Protein AF-A0A7C5JUE9-F1 (afdb_monomer_lite)

Foldseek 3Di:
DLPPQLVLLVVQLVLLVVLCVLFPCNVLSVVSNVLSVVSNVLSVCCVVVHPCVVVSLVVLVVVCVVLVADSVLVSLLSSLVSLQSSLCRQQDADLEGSHPCNVVSNVSSVVSNCVSNPHPPPDPPPDDQDPVNVVVLVVQLVVLLCVQLPCQQPPVPDQDDPLVQLLVQLVCCVVVVGDRQQHATPPRHRNVLSVQLVVLCVVPNSGSCSSRSVVSNVRSVVSVVVVVVVD

pLDDT: mean 92.28, std 9.29, range [47.09, 98.56]

Secondary structure (DSSP, 8-state):
--HHHHHHHHHHHHHHHHHHHH-S-HHHHHHHHHHHHHHHHHHHHHHTT-HHHHHHHHHHHHHHHHTTS-TTHHHHHHHHHHHHHHHHHHH-SSSS-S-TTHHHHHHHHHHHHHHHH-----S---PPPPHHHHHHHHHHHHHHHHHHHTTTTTSSS---HHHHHHHHHHHHTTTTS---SSSB-GGG-BTHHHHHHHHHHHHH-SSHHHHHHHHHHHHHHHHHHHHHHH-

Radius of gyration: 22.83 Å; chains: 1; bounding box: 51×24×66 Å

Structure (mmCIF, N/CA/C/O backbone):
data_AF-A0A7C5JUE9-F1
#
_entry.id   AF-A0A7C5JUE9-F1
#
loop_
_atom_site.group_PDB
_atom_site.id
_atom_site.type_symbol
_atom_site.label_atom_id
_atom_site.label_alt_id
_atom_site.label_comp_id
_atom_site.label_asym_id
_atom_site.label_entity_id
_atom_site.label_seq_id
_atom_site.pdbx_PDB_ins_code
_atom_site.Cartn_x
_atom_site.Cartn_y
_atom_site.Cartn_z
_atom_site.occupancy
_atom_site.B_iso_or_equiv
_atom_site.auth_seq_id
_atom_site.auth_comp_id
_atom_site.auth_asym_id
_atom_site.auth_atom_id
_atom_site.pdbx_PDB_model_num
ATOM 1 N N . MET A 1 1 ? -20.306 -10.786 22.565 1.00 47.09 1 MET A N 1
ATOM 2 C CA . MET A 1 1 ? -19.372 -10.650 21.420 1.00 47.09 1 MET A CA 1
ATOM 3 C C . MET A 1 1 ? -18.333 -9.528 21.637 1.00 47.09 1 MET A C 1
ATOM 5 O O . MET A 1 1 ? -18.103 -8.734 20.739 1.00 47.09 1 MET A O 1
ATOM 9 N N . ALA A 1 2 ? -17.680 -9.440 22.807 1.00 51.41 2 ALA A N 1
ATOM 10 C CA . ALA A 1 2 ? -16.725 -8.358 23.138 1.00 51.41 2 ALA A CA 1
ATOM 11 C C . ALA A 1 2 ? -15.237 -8.780 23.066 1.00 51.41 2 ALA A C 1
ATOM 13 O O . ALA A 1 2 ? -14.358 -8.020 23.454 1.00 51.41 2 ALA A O 1
ATOM 14 N N . THR A 1 3 ? -14.950 -9.988 22.579 1.00 60.31 3 THR A N 1
ATOM 15 C CA . THR A 1 3 ? -13.610 -10.594 22.557 1.00 60.31 3 THR A CA 1
ATOM 16 C C . THR A 1 3 ? -12.641 -10.072 21.479 1.00 60.31 3 THR A C 1
ATOM 18 O O . THR A 1 3 ? -11.462 -9.934 21.808 1.00 60.31 3 THR A O 1
ATOM 21 N N . PRO A 1 4 ? -13.049 -9.726 20.234 1.00 65.88 4 PRO A N 1
ATOM 22 C CA . PRO A 1 4 ? -12.085 -9.320 19.207 1.00 65.88 4 PRO A CA 1
ATOM 23 C C . PRO A 1 4 ? -11.298 -8.022 19.494 1.00 65.88 4 PRO A C 1
ATOM 25 O O . PRO A 1 4 ? -10.098 -8.012 19.219 1.00 65.88 4 PRO A O 1
ATOM 28 N N . PRO A 1 5 ? -11.875 -6.943 20.073 1.00 75.44 5 PRO A N 1
ATOM 29 C CA . PRO A 1 5 ? -11.110 -5.718 20.316 1.00 75.44 5 PRO A CA 1
ATOM 30 C C . PRO A 1 5 ? -10.050 -5.877 21.414 1.00 75.44 5 PRO A C 1
ATOM 32 O O . PRO A 1 5 ? -9.003 -5.242 21.329 1.00 75.44 5 PRO A O 1
ATOM 35 N N . LEU A 1 6 ? -10.272 -6.749 22.406 1.00 86.19 6 LEU A N 1
ATOM 36 C CA . LEU A 1 6 ? -9.288 -7.013 23.460 1.00 86.19 6 LEU A CA 1
ATOM 37 C C . LEU A 1 6 ? -8.054 -7.736 22.904 1.00 86.19 6 LEU A C 1
ATOM 39 O O . LEU A 1 6 ? -6.928 -7.328 23.178 1.00 86.19 6 LEU A O 1
ATOM 43 N N . ALA A 1 7 ? -8.260 -8.770 22.084 1.00 86.31 7 ALA A N 1
ATOM 44 C CA . ALA A 1 7 ? -7.164 -9.494 21.442 1.00 86.31 7 ALA A CA 1
ATOM 45 C C . ALA A 1 7 ? -6.343 -8.577 20.518 1.00 86.31 7 ALA A C 1
ATOM 47 O O . ALA A 1 7 ? -5.114 -8.586 20.574 1.00 86.31 7 ALA A O 1
ATOM 48 N N . GLY A 1 8 ? -7.015 -7.735 19.724 1.00 87.31 8 GLY A N 1
ATOM 49 C CA . GLY A 1 8 ? -6.345 -6.749 18.874 1.00 87.31 8 GLY A CA 1
ATOM 50 C C . GLY A 1 8 ? -5.544 -5.713 19.671 1.00 87.31 8 GLY A C 1
ATOM 51 O O . GLY A 1 8 ? -4.421 -5.385 19.297 1.00 87.31 8 GLY A O 1
ATOM 52 N N . ALA A 1 9 ? -6.074 -5.245 20.803 1.00 90.81 9 ALA A N 1
ATOM 53 C CA . ALA A 1 9 ? -5.371 -4.307 21.675 1.00 90.81 9 ALA A CA 1
ATOM 54 C C . ALA A 1 9 ? -4.110 -4.917 22.302 1.00 90.81 9 ALA A C 1
ATOM 56 O O . ALA A 1 9 ? -3.055 -4.285 22.302 1.00 90.81 9 ALA A O 1
ATOM 57 N N . LEU A 1 10 ? -4.188 -6.166 22.769 1.00 93.19 10 LEU A N 1
ATOM 58 C CA . LEU A 1 10 ? -3.024 -6.894 23.278 1.00 93.19 10 LEU A CA 1
ATOM 59 C C . LEU A 1 10 ? -1.974 -7.119 22.182 1.00 93.19 10 LEU A C 1
ATOM 61 O O . LEU A 1 10 ? -0.785 -6.935 22.428 1.00 93.19 10 LEU A O 1
ATOM 65 N N . ALA A 1 11 ? -2.397 -7.441 20.956 1.00 92.62 11 ALA A N 1
ATOM 66 C CA . ALA A 1 11 ? -1.486 -7.549 19.819 1.00 92.62 11 ALA A CA 1
ATOM 67 C C . ALA A 1 11 ? -0.770 -6.218 19.524 1.00 92.62 11 ALA A C 1
ATOM 69 O O . ALA A 1 11 ? 0.427 -6.217 19.230 1.00 92.62 11 ALA A O 1
ATOM 70 N N . LEU A 1 12 ? -1.465 -5.081 19.657 1.00 93.81 12 LEU A N 1
ATOM 71 C CA . LEU A 1 12 ? -0.862 -3.756 19.499 1.00 93.81 12 LEU A CA 1
ATOM 72 C C . LEU A 1 12 ? 0.154 -3.444 20.613 1.00 93.81 12 LEU A C 1
ATOM 74 O O . LEU A 1 12 ? 1.214 -2.897 20.321 1.00 93.81 12 LEU A O 1
ATOM 78 N N . VAL A 1 13 ? -0.115 -3.850 21.860 1.00 96.25 13 VAL A N 1
ATOM 79 C CA . VAL A 1 13 ? 0.850 -3.746 22.975 1.00 96.25 13 VAL A CA 1
ATOM 80 C C . VAL A 1 13 ? 2.119 -4.542 22.674 1.00 96.25 13 VAL A C 1
ATOM 82 O O . VAL A 1 13 ? 3.217 -3.994 22.744 1.00 96.25 13 VAL A O 1
ATOM 85 N N . LEU A 1 14 ? 1.980 -5.813 22.283 1.00 95.81 14 LEU A N 1
ATOM 86 C CA . LEU A 1 14 ? 3.121 -6.668 21.933 1.00 95.81 14 LEU A CA 1
ATOM 87 C C . LEU A 1 14 ? 3.913 -6.094 20.751 1.00 95.81 14 LEU A C 1
ATOM 89 O O . LEU A 1 14 ? 5.144 -6.084 20.767 1.00 95.81 14 LEU A O 1
ATOM 93 N N . THR A 1 15 ? 3.206 -5.551 19.760 1.00 94.75 15 THR A N 1
ATOM 94 C CA . THR A 1 15 ? 3.804 -4.859 18.615 1.00 94.75 15 THR A CA 1
ATOM 95 C C . THR A 1 15 ? 4.615 -3.643 19.058 1.00 94.75 15 THR A C 1
ATOM 97 O O . THR A 1 15 ? 5.765 -3.492 18.654 1.00 94.75 15 THR A O 1
ATOM 100 N N . ALA A 1 16 ? 4.061 -2.795 19.926 1.00 95.94 16 ALA A N 1
ATOM 101 C CA . ALA A 1 16 ? 4.761 -1.624 20.439 1.00 95.94 16 ALA A CA 1
ATOM 102 C C . ALA A 1 16 ? 6.003 -2.011 21.260 1.00 95.94 16 ALA A C 1
ATOM 104 O O . ALA A 1 16 ? 7.058 -1.399 21.104 1.00 95.94 16 ALA A O 1
ATOM 105 N N . MET A 1 17 ? 5.916 -3.068 22.076 1.00 96.50 17 MET A N 1
ATOM 106 C CA . MET A 1 17 ? 7.059 -3.597 22.831 1.00 96.50 17 MET A CA 1
ATOM 107 C C . MET A 1 17 ? 8.182 -4.113 21.924 1.00 96.50 17 MET A C 1
ATOM 109 O O . MET A 1 17 ? 9.354 -3.872 22.214 1.00 96.50 17 MET A O 1
ATOM 113 N N . HIS A 1 18 ? 7.842 -4.795 20.825 1.00 96.50 18 HIS A N 1
ATOM 114 C CA . HIS A 1 18 ? 8.813 -5.196 19.801 1.00 96.50 18 HIS A CA 1
ATOM 115 C C . HIS A 1 18 ? 9.480 -3.973 19.162 1.00 96.50 18 HIS A C 1
ATOM 117 O O . HIS A 1 18 ? 10.706 -3.895 19.075 1.00 96.50 18 HIS A O 1
ATOM 123 N N . LEU A 1 19 ? 8.684 -2.974 18.776 1.00 96.56 19 LEU A N 1
ATOM 124 C CA . LEU A 1 19 ? 9.182 -1.776 18.100 1.00 96.56 19 LEU A CA 1
ATOM 125 C C . LEU A 1 19 ? 10.048 -0.885 18.990 1.00 96.56 19 LEU A C 1
ATOM 127 O O . LEU A 1 19 ? 10.995 -0.299 18.478 1.00 96.56 19 LEU A O 1
ATOM 131 N N . LEU A 1 20 ? 9.815 -0.842 20.306 1.00 96.94 20 LEU A N 1
ATOM 132 C CA . LEU A 1 20 ? 10.712 -0.161 21.252 1.00 96.94 20 LEU A CA 1
ATOM 133 C C . LEU A 1 20 ? 12.153 -0.693 21.207 1.00 96.94 20 LEU A C 1
ATOM 135 O O . LEU A 1 20 ? 13.071 0.029 21.583 1.00 96.94 20 LEU A O 1
ATOM 139 N N . ARG A 1 21 ? 12.353 -1.940 20.762 1.00 95.94 21 ARG A N 1
ATOM 140 C CA . ARG A 1 21 ? 13.681 -2.553 20.602 1.00 95.94 21 ARG A CA 1
ATOM 141 C C . ARG A 1 21 ? 14.201 -2.459 19.172 1.00 95.94 21 ARG A C 1
ATOM 143 O O . ARG A 1 21 ? 15.403 -2.344 18.975 1.00 95.94 21 ARG A O 1
ATOM 150 N N . ALA A 1 22 ? 13.306 -2.555 18.192 1.00 94.31 22 ALA A N 1
ATOM 151 C CA . ALA A 1 22 ? 13.671 -2.650 16.781 1.00 94.31 22 ALA A CA 1
ATOM 152 C C . ALA A 1 22 ? 13.804 -1.288 16.081 1.00 94.31 22 ALA A C 1
ATOM 154 O O . ALA A 1 22 ? 14.502 -1.191 15.080 1.00 94.31 22 ALA A O 1
ATOM 155 N N . SER A 1 23 ? 13.124 -0.246 16.566 1.00 95.81 23 SER A N 1
ATOM 156 C CA . SER A 1 23 ? 12.937 1.018 15.849 1.00 95.81 23 SER A CA 1
ATOM 157 C C . SER A 1 23 ? 13.376 2.234 16.678 1.00 95.81 23 SER A C 1
ATOM 159 O O . SER A 1 23 ? 13.080 2.290 17.874 1.00 95.81 23 SER A O 1
ATOM 161 N N . PRO A 1 24 ? 14.010 3.255 16.063 1.00 95.50 24 PRO A N 1
ATOM 162 C CA . PRO A 1 24 ? 14.501 4.436 16.775 1.00 95.50 24 PRO A CA 1
ATOM 163 C C . PRO A 1 24 ? 13.397 5.432 17.184 1.00 95.50 24 PRO A C 1
ATOM 165 O O . PRO A 1 24 ? 13.662 6.372 17.933 1.00 95.50 24 PRO A O 1
ATOM 168 N N . PHE A 1 25 ? 12.153 5.267 16.718 1.00 95.69 25 PHE A N 1
ATOM 169 C CA . PHE A 1 25 ? 11.063 6.226 16.952 1.00 95.69 25 PHE A CA 1
ATOM 170 C C . PHE A 1 25 ? 10.417 6.075 18.341 1.00 95.69 25 PHE A C 1
ATOM 172 O O . PHE A 1 25 ? 9.248 5.706 18.463 1.00 95.69 25 PHE A O 1
ATOM 179 N N . LEU A 1 26 ? 11.163 6.392 19.404 1.00 96.00 26 LEU A N 1
ATOM 180 C CA . LEU A 1 26 ? 10.740 6.193 20.798 1.00 96.00 26 LEU A CA 1
ATOM 181 C C . LEU A 1 26 ? 9.360 6.794 21.110 1.00 96.00 26 LEU A C 1
ATOM 183 O O . LEU A 1 26 ? 8.495 6.100 21.638 1.00 96.00 26 LEU A O 1
ATOM 187 N N . ALA A 1 27 ? 9.129 8.061 20.756 1.00 97.00 27 ALA A N 1
ATOM 188 C CA . ALA A 1 27 ? 7.865 8.742 21.047 1.00 97.00 27 ALA A CA 1
ATOM 189 C C . ALA A 1 27 ? 6.662 8.070 20.359 1.00 97.00 27 ALA A C 1
ATOM 191 O O . ALA A 1 27 ? 5.605 7.899 20.972 1.00 97.00 27 ALA A O 1
ATOM 192 N N . LEU A 1 28 ? 6.832 7.636 19.105 1.00 96.12 28 LEU A N 1
ATOM 193 C CA . LEU A 1 28 ? 5.803 6.915 18.357 1.00 96.12 28 LEU A CA 1
ATOM 194 C C . LEU A 1 28 ? 5.526 5.549 18.993 1.00 96.12 28 LEU A C 1
ATOM 196 O O . LEU A 1 28 ? 4.372 5.203 19.233 1.00 96.12 28 LEU A O 1
ATOM 200 N N . ASN A 1 29 ? 6.577 4.808 19.341 1.00 97.06 29 ASN A N 1
ATOM 201 C CA . ASN A 1 29 ? 6.466 3.486 19.954 1.00 97.06 29 ASN A CA 1
ATOM 202 C C . ASN A 1 29 ? 5.808 3.543 21.344 1.00 97.06 29 ASN A C 1
ATOM 204 O O . ASN A 1 29 ? 4.956 2.711 21.655 1.00 97.06 29 ASN A O 1
ATOM 208 N N . LEU A 1 30 ? 6.126 4.556 22.160 1.00 97.19 30 LEU A N 1
ATOM 209 C CA . LEU A 1 30 ? 5.456 4.799 23.443 1.00 97.19 30 LEU A CA 1
ATOM 210 C C . LEU A 1 30 ? 3.986 5.194 23.259 1.00 97.19 30 LEU A C 1
ATOM 212 O O . LEU A 1 30 ? 3.132 4.728 24.010 1.00 97.19 30 LEU A O 1
ATOM 216 N N . SER A 1 31 ? 3.673 5.995 22.239 1.00 96.56 31 SER A N 1
ATOM 217 C CA . SER A 1 31 ? 2.288 6.361 21.911 1.00 96.56 31 SER A CA 1
ATOM 218 C C . SER A 1 31 ? 1.468 5.139 21.483 1.00 96.56 31 SER A C 1
ATOM 220 O O . SER A 1 31 ? 0.325 4.983 21.910 1.00 96.56 31 SER A O 1
ATOM 222 N N . LEU A 1 32 ? 2.060 4.235 20.694 1.00 96.38 32 LEU A N 1
ATOM 223 C CA . LEU A 1 32 ? 1.449 2.959 20.310 1.00 96.38 32 LEU A CA 1
ATOM 224 C C . LEU A 1 32 ? 1.227 2.045 21.516 1.00 96.38 32 LEU A C 1
ATOM 226 O O . LEU A 1 32 ? 0.158 1.447 21.640 1.00 96.38 32 LEU A O 1
ATOM 230 N N . LEU A 1 33 ? 2.208 1.964 22.420 1.00 96.88 33 LEU A N 1
ATOM 231 C CA . LEU A 1 33 ? 2.091 1.192 23.654 1.00 96.88 33 LEU A CA 1
ATOM 232 C C . LEU A 1 33 ? 0.952 1.731 24.522 1.00 96.88 33 LEU A C 1
ATOM 234 O O . LEU A 1 33 ? 0.100 0.966 24.969 1.00 96.88 33 LEU A O 1
ATOM 238 N N . PHE A 1 34 ? 0.907 3.048 24.715 1.00 96.56 34 PHE A N 1
ATOM 239 C CA . PHE A 1 34 ? -0.145 3.712 25.475 1.00 96.56 34 PHE A CA 1
ATOM 240 C C . PHE A 1 34 ? -1.528 3.485 24.853 1.00 96.56 34 PHE A C 1
ATOM 242 O O . PHE A 1 34 ? -2.453 3.085 25.558 1.00 96.56 34 PHE A O 1
ATOM 249 N N . LEU A 1 35 ? -1.666 3.646 23.532 1.00 93.94 35 LEU A N 1
ATOM 250 C CA . LEU A 1 35 ? -2.909 3.356 22.814 1.00 93.94 35 LEU A CA 1
ATOM 251 C C . LEU A 1 35 ? -3.336 1.891 22.986 1.00 93.94 35 LEU A C 1
ATOM 253 O O . LEU A 1 35 ? -4.500 1.623 23.281 1.00 93.94 35 LEU A O 1
ATOM 257 N N . GLY A 1 36 ? -2.404 0.945 22.844 1.00 94.44 36 GLY A N 1
ATOM 258 C CA . GLY A 1 36 ? -2.662 -0.479 23.051 1.00 94.44 36 GLY A CA 1
ATOM 259 C C . GLY A 1 36 ? -3.147 -0.784 24.471 1.00 94.44 36 GLY A C 1
ATOM 260 O O . GLY A 1 36 ? -4.149 -1.479 24.639 1.00 94.44 36 GLY A O 1
ATOM 261 N N . LEU A 1 37 ? -2.496 -0.215 25.491 1.00 95.38 37 LEU A N 1
ATOM 262 C CA . LEU A 1 37 ? -2.889 -0.371 26.895 1.00 95.38 37 LEU A CA 1
ATOM 263 C C . LEU A 1 37 ? -4.266 0.238 27.176 1.00 95.38 37 LEU A C 1
ATOM 265 O O . LEU A 1 37 ? -5.084 -0.397 27.840 1.00 95.38 37 LEU A O 1
ATOM 269 N N . LEU A 1 38 ? -4.555 1.426 26.636 1.00 92.31 38 LEU A N 1
ATOM 270 C CA . LEU A 1 38 ? -5.869 2.057 26.756 1.00 92.31 38 LEU A CA 1
ATOM 271 C C . LEU A 1 38 ? -6.968 1.197 26.124 1.00 92.31 38 LEU A C 1
ATOM 273 O O . LEU A 1 38 ? -7.994 0.955 26.758 1.00 92.31 38 LEU A O 1
ATOM 277 N N . LEU A 1 39 ? -6.756 0.698 24.903 1.00 91.12 39 LEU A N 1
ATOM 278 C CA . LEU A 1 39 ? -7.716 -0.172 24.220 1.00 91.12 39 LEU A CA 1
ATOM 279 C C . LEU A 1 39 ? -7.896 -1.511 24.953 1.00 91.12 39 LEU A C 1
ATOM 281 O O . LEU A 1 39 ? -9.016 -2.019 25.027 1.00 91.12 39 LEU A O 1
ATOM 285 N N . ALA A 1 40 ? -6.829 -2.066 25.535 1.00 92.12 40 ALA A N 1
ATOM 286 C CA . ALA A 1 40 ? -6.886 -3.316 26.287 1.00 92.12 40 ALA A CA 1
ATOM 287 C C . ALA A 1 40 ? -7.644 -3.138 27.608 1.00 92.12 40 ALA A C 1
ATOM 289 O O . ALA A 1 40 ? -8.547 -3.920 27.908 1.00 92.12 40 ALA A O 1
ATOM 290 N N . ALA A 1 41 ? -7.351 -2.072 28.358 1.00 90.56 41 ALA A N 1
ATOM 291 C CA . ALA A 1 41 ? -8.086 -1.711 29.568 1.00 90.56 41 ALA A CA 1
ATOM 292 C C . ALA A 1 41 ? -9.568 -1.461 29.256 1.00 90.56 41 ALA A C 1
ATOM 294 O O . ALA A 1 41 ? -10.451 -1.952 29.960 1.00 90.56 41 ALA A O 1
ATOM 295 N N . TRP A 1 42 ? -9.854 -0.765 28.153 1.00 87.31 42 TRP A N 1
ATOM 296 C CA . TRP A 1 42 ? -11.218 -0.530 27.696 1.00 87.31 42 TRP A CA 1
ATOM 297 C C . TRP A 1 42 ? -11.947 -1.842 27.372 1.00 87.31 42 TRP A C 1
ATOM 299 O O . TRP A 1 42 ? -13.055 -2.074 27.864 1.00 87.31 42 TRP A O 1
ATOM 309 N N . GLY A 1 43 ? -11.315 -2.733 26.604 1.00 87.69 43 GLY A N 1
ATOM 310 C CA . GLY A 1 43 ? -11.850 -4.059 26.297 1.00 87.69 43 GLY A CA 1
ATOM 311 C C . GLY A 1 43 ? -12.115 -4.889 27.556 1.00 87.69 43 GLY A C 1
ATOM 312 O O . GLY A 1 43 ? -13.196 -5.464 27.693 1.00 87.69 43 GLY A O 1
ATOM 313 N N . ALA A 1 44 ? -11.182 -4.889 28.510 1.00 88.50 44 ALA A N 1
ATOM 314 C CA . ALA A 1 44 ? -11.315 -5.599 29.779 1.00 88.50 44 ALA A CA 1
ATOM 315 C C . ALA A 1 44 ? -12.495 -5.073 30.611 1.00 88.50 44 ALA A C 1
ATOM 317 O O . ALA A 1 44 ? -13.333 -5.859 31.049 1.00 88.50 44 ALA A O 1
ATOM 318 N N . LEU A 1 45 ? -12.639 -3.750 30.751 1.00 87.50 45 LEU A N 1
ATOM 319 C CA . LEU A 1 45 ? -13.755 -3.134 31.481 1.00 87.50 45 LEU A CA 1
ATOM 320 C C . LEU A 1 45 ? -15.124 -3.484 30.877 1.00 87.50 45 LEU A C 1
ATOM 322 O O . LEU A 1 45 ? -16.097 -3.660 31.613 1.00 87.50 45 LEU A O 1
ATOM 326 N N . ILE A 1 46 ? -15.208 -3.600 29.546 1.00 84.88 46 ILE A N 1
ATOM 327 C CA . ILE A 1 46 ? -16.428 -4.019 28.842 1.00 84.88 46 ILE A CA 1
ATOM 328 C C . ILE A 1 46 ? -16.748 -5.494 29.114 1.00 84.88 46 ILE A C 1
ATOM 330 O O . ILE A 1 46 ? -17.922 -5.824 29.306 1.00 84.88 46 ILE A O 1
ATOM 334 N N . VAL A 1 47 ? -15.734 -6.367 29.116 1.00 86.81 47 VAL A N 1
ATOM 335 C CA . VAL A 1 47 ? -15.878 -7.809 29.382 1.00 86.81 47 VAL A CA 1
ATOM 336 C C . VAL A 1 47 ? -16.260 -8.070 30.839 1.00 86.81 47 VAL A C 1
ATOM 338 O O . VAL A 1 47 ? -17.152 -8.872 31.094 1.00 86.81 47 VAL A O 1
ATOM 341 N N . MET A 1 48 ? -15.653 -7.344 31.780 1.00 87.31 48 MET A N 1
ATOM 342 C CA . MET A 1 48 ? -15.899 -7.470 33.222 1.00 87.31 48 MET A CA 1
ATOM 343 C C . MET A 1 48 ? -17.236 -6.866 33.684 1.00 87.31 48 MET A C 1
ATOM 345 O O . MET A 1 48 ? -17.535 -6.914 34.871 1.00 87.31 48 MET A O 1
ATOM 349 N N . GLN A 1 49 ? -18.028 -6.269 32.781 1.00 85.50 49 GLN A N 1
ATOM 350 C CA . GLN A 1 49 ? -19.312 -5.618 33.095 1.00 85.50 49 GLN A CA 1
ATOM 351 C C . GLN A 1 49 ? -19.226 -4.586 34.238 1.00 85.50 49 GLN A C 1
ATOM 353 O O . GLN A 1 49 ? -20.166 -4.395 35.004 1.00 85.50 49 GLN A O 1
ATOM 358 N N . SER A 1 50 ? -18.095 -3.882 34.337 1.00 84.31 50 SER A N 1
ATOM 359 C CA . SER A 1 50 ? -17.863 -2.846 35.352 1.00 84.31 50 SER A CA 1
ATOM 360 C C . SER A 1 50 ? -18.918 -1.723 35.278 1.00 84.31 50 SER A C 1
ATOM 362 O O . SER A 1 50 ? -19.401 -1.427 34.181 1.00 84.31 50 SER A O 1
ATOM 364 N N . PRO A 1 51 ? -19.222 -1.002 36.377 1.00 84.44 51 PRO A N 1
ATOM 365 C CA . PRO A 1 51 ? -20.066 0.201 36.343 1.00 84.44 51 PRO A CA 1
ATOM 366 C C . PRO A 1 51 ? -19.593 1.253 35.323 1.00 84.44 51 PRO A C 1
ATOM 368 O O . PRO A 1 51 ? -20.392 1.970 34.720 1.00 84.44 51 PRO A O 1
ATOM 371 N N . LEU A 1 52 ? -18.280 1.313 35.068 1.00 85.06 52 LEU A N 1
ATOM 372 C CA . LEU A 1 52 ? -17.680 2.203 34.070 1.00 85.06 52 LEU A CA 1
ATOM 373 C C . LEU A 1 52 ? -17.999 1.779 32.629 1.00 85.06 52 LEU A C 1
ATOM 375 O O . LEU A 1 52 ? -17.983 2.615 31.724 1.00 85.06 52 LEU A O 1
ATOM 379 N N . SER A 1 53 ? -18.335 0.504 32.407 1.00 86.62 53 SER A N 1
ATOM 380 C CA . SER A 1 53 ? -18.645 -0.033 31.080 1.00 86.62 53 SER A CA 1
ATOM 381 C C . SER A 1 53 ? -19.853 0.656 30.440 1.00 86.62 53 SER A C 1
ATOM 383 O O . SER A 1 53 ? -19.865 0.831 29.224 1.00 86.62 53 SER A O 1
ATOM 385 N N . ALA A 1 54 ? -20.827 1.122 31.231 1.00 86.50 54 ALA A N 1
ATOM 386 C CA . ALA A 1 54 ? -21.986 1.859 30.728 1.00 86.50 54 ALA A CA 1
ATOM 387 C C . ALA A 1 54 ? -21.583 3.216 30.126 1.00 86.50 54 ALA A C 1
ATOM 389 O O . ALA A 1 54 ? -21.958 3.531 28.996 1.00 86.50 54 ALA A O 1
ATOM 390 N N . ARG A 1 55 ? -20.750 3.988 30.840 1.00 89.00 55 ARG A N 1
ATOM 391 C CA . ARG A 1 55 ? -20.229 5.282 30.358 1.00 89.00 55 ARG A CA 1
ATOM 392 C C . ARG A 1 55 ? -19.379 5.106 29.104 1.00 89.00 55 ARG A C 1
ATOM 394 O O . ARG A 1 55 ? -19.523 5.846 28.137 1.00 89.00 55 ARG A O 1
ATOM 401 N N . LEU A 1 56 ? -18.528 4.087 29.111 1.00 86.19 56 LEU A N 1
ATOM 402 C CA . LEU A 1 56 ? -17.661 3.731 27.996 1.00 86.19 56 LEU A CA 1
ATOM 403 C C . LEU A 1 56 ? -18.447 3.305 26.746 1.00 86.19 56 LEU A C 1
ATOM 405 O O . LEU A 1 56 ? -18.136 3.744 25.641 1.00 86.19 56 LEU A O 1
ATOM 409 N N . ARG A 1 57 ? -19.501 2.498 26.909 1.00 88.19 57 ARG A N 1
ATOM 410 C CA . ARG A 1 57 ? -20.415 2.135 25.814 1.00 88.19 57 ARG A CA 1
ATOM 411 C C . ARG A 1 57 ? -21.170 3.352 25.279 1.00 88.19 57 ARG A C 1
ATOM 413 O O . ARG A 1 57 ? -21.340 3.445 24.069 1.00 88.19 57 ARG A O 1
ATOM 420 N N . ALA A 1 58 ? -21.568 4.285 26.147 1.00 90.31 58 ALA A N 1
ATOM 421 C CA . ALA A 1 58 ? -22.209 5.536 25.739 1.00 90.31 58 ALA A CA 1
ATOM 422 C C . ALA A 1 58 ? -21.257 6.460 24.956 1.00 90.31 58 ALA A C 1
ATOM 424 O O . ALA A 1 58 ? -21.674 7.118 24.007 1.00 90.31 58 ALA A O 1
ATOM 425 N N . LEU A 1 59 ? -19.970 6.501 25.313 1.00 89.88 59 LEU A N 1
ATOM 426 C CA . 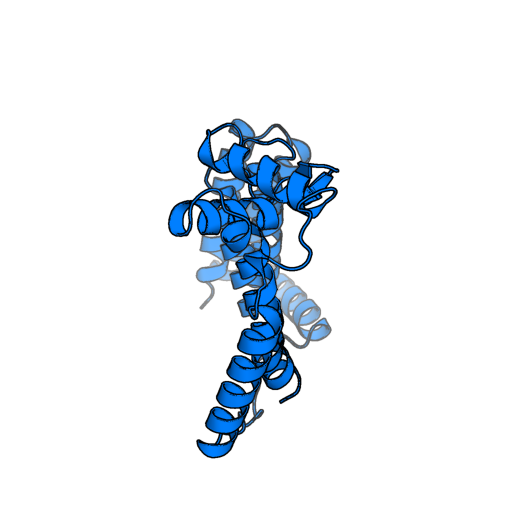LEU A 1 59 ? -18.963 7.212 24.524 1.00 89.88 59 LEU A CA 1
ATOM 427 C C . LEU A 1 59 ? -18.777 6.563 23.144 1.00 89.88 59 LEU A C 1
ATOM 429 O O . LEU A 1 59 ? -18.805 7.269 22.139 1.00 89.88 59 LEU A O 1
ATOM 433 N N . LEU A 1 60 ? -18.649 5.229 23.084 1.00 88.38 60 LEU A N 1
ATOM 434 C CA . LEU A 1 60 ? -18.559 4.503 21.810 1.00 88.38 60 LEU A CA 1
ATOM 435 C C . LEU A 1 60 ? -19.780 4.747 20.933 1.00 88.38 60 LEU A C 1
ATOM 437 O O . LEU A 1 60 ? -19.616 4.960 19.740 1.00 88.38 60 LEU A O 1
ATOM 441 N N . SER A 1 61 ? -20.989 4.724 21.496 1.00 90.44 61 SER A N 1
ATOM 442 C CA . SER A 1 61 ? -22.202 4.964 20.715 1.00 90.44 61 SER A CA 1
ATOM 443 C C . SER A 1 61 ? -22.296 6.399 20.208 1.00 90.44 61 SER A C 1
ATOM 445 O O . SER A 1 61 ? -22.746 6.595 19.085 1.00 90.44 61 SER A O 1
ATOM 447 N N . ARG A 1 62 ? -21.825 7.392 20.974 1.00 93.25 62 ARG A N 1
ATOM 448 C CA . ARG A 1 62 ? -21.724 8.784 20.507 1.00 93.25 62 ARG A CA 1
ATOM 449 C C . ARG A 1 62 ? -20.754 8.921 19.336 1.00 93.25 62 ARG A C 1
ATOM 451 O O . ARG A 1 62 ? -21.139 9.463 18.307 1.00 93.25 62 ARG A O 1
ATOM 458 N N . LEU A 1 63 ? -19.535 8.393 19.474 1.00 89.69 63 LEU A N 1
ATOM 459 C CA . LEU A 1 63 ? -18.523 8.420 18.409 1.00 89.69 63 LEU A CA 1
ATOM 460 C C . LEU A 1 63 ? -18.990 7.658 17.166 1.00 89.69 63 LEU A C 1
ATOM 462 O O . LEU A 1 63 ? -18.856 8.140 16.049 1.00 89.69 63 LEU A O 1
ATOM 466 N N . ALA A 1 64 ? -19.578 6.482 17.365 1.00 89.50 64 ALA A N 1
ATOM 467 C CA . ALA A 1 64 ? -20.108 5.676 16.278 1.00 89.50 64 ALA A CA 1
ATOM 468 C C . ALA A 1 64 ? -21.292 6.366 15.585 1.00 89.50 64 ALA A C 1
ATOM 470 O O . ALA A 1 64 ? -21.387 6.310 14.366 1.00 89.50 64 ALA A O 1
ATOM 471 N N . GLY A 1 65 ? -22.139 7.074 16.340 1.00 88.31 65 GLY A N 1
ATOM 472 C CA . GLY A 1 65 ? -23.231 7.885 15.802 1.00 88.31 65 GLY A CA 1
ATOM 473 C C . GLY A 1 65 ? -22.747 9.063 14.956 1.00 88.31 65 GLY A C 1
ATOM 474 O O . GLY A 1 65 ? -23.355 9.344 13.932 1.00 88.31 65 GLY A O 1
ATOM 475 N N . TRP A 1 66 ? -21.630 9.703 15.321 1.00 90.00 66 TRP A N 1
ATOM 476 C CA . TRP A 1 66 ? -21.014 10.761 14.504 1.00 90.00 66 TRP A CA 1
ATOM 477 C C . TRP A 1 66 ? -20.514 10.260 13.146 1.00 90.00 66 TRP A C 1
ATOM 479 O O . TRP A 1 66 ? -20.454 11.035 12.197 1.00 90.00 66 TRP A O 1
ATOM 489 N N . TRP A 1 67 ? -20.138 8.984 13.054 1.00 87.19 67 TRP A N 1
ATOM 490 C CA . TRP A 1 67 ? -19.632 8.357 11.829 1.00 87.19 67 TRP A CA 1
ATOM 491 C C . TRP A 1 67 ? -20.642 7.417 11.164 1.00 87.19 67 TRP A C 1
ATOM 493 O O . TRP A 1 67 ? -20.285 6.731 10.213 1.00 87.19 67 TRP A O 1
ATOM 503 N N . GLU A 1 68 ? -21.879 7.358 11.666 1.00 89.06 68 GLU A N 1
ATOM 504 C CA . GLU A 1 68 ? -22.932 6.448 11.189 1.00 89.06 68 GLU A CA 1
ATOM 505 C C . GLU A 1 68 ? -22.493 4.966 11.112 1.00 89.06 68 GLU A C 1
ATOM 507 O O . GLU A 1 68 ? -22.955 4.189 10.274 1.00 89.06 68 GLU A O 1
ATOM 512 N N . ILE A 1 69 ? -21.604 4.545 12.017 1.00 89.31 69 ILE A N 1
ATOM 513 C CA . ILE A 1 69 ? -21.094 3.170 12.111 1.00 89.31 69 ILE A CA 1
ATOM 514 C C . ILE A 1 69 ? -21.615 2.454 13.360 1.00 89.31 69 ILE A C 1
ATOM 516 O O . ILE A 1 69 ? -22.166 3.050 14.285 1.00 89.31 69 ILE A O 1
ATOM 520 N N . ALA A 1 70 ? -21.426 1.137 13.421 1.00 89.44 70 ALA A N 1
ATOM 521 C CA . ALA A 1 70 ? -21.702 0.371 14.627 1.00 89.44 70 ALA A CA 1
ATOM 522 C C . ALA A 1 70 ? -20.629 0.638 15.707 1.00 89.44 70 ALA A C 1
ATOM 524 O O . ALA A 1 70 ? -19.440 0.706 15.392 1.00 89.44 70 ALA A O 1
ATOM 525 N N . PRO A 1 71 ? -20.983 0.670 17.007 1.00 88.50 71 PRO A N 1
ATOM 526 C CA . PRO A 1 71 ? -20.016 0.888 18.092 1.00 88.50 71 PRO A CA 1
ATOM 527 C C . PRO A 1 71 ? -18.828 -0.085 18.106 1.00 88.50 71 PRO A C 1
ATOM 529 O O . PRO A 1 71 ? -17.732 0.278 18.521 1.00 88.50 71 PRO A O 1
ATOM 532 N N . ALA A 1 72 ? -19.026 -1.317 17.627 1.00 86.69 72 ALA A N 1
ATOM 533 C CA . ALA A 1 72 ? -17.968 -2.323 17.523 1.00 86.69 72 ALA A CA 1
ATOM 534 C C . ALA A 1 72 ? -16.921 -2.013 16.436 1.00 86.69 72 ALA A C 1
ATOM 536 O O . ALA A 1 72 ? -15.845 -2.602 16.448 1.00 86.69 72 ALA A O 1
ATOM 537 N N . GLN A 1 73 ? -17.215 -1.099 15.511 1.00 89.88 73 GLN A N 1
ATOM 538 C CA . GLN A 1 73 ? -16.323 -0.730 14.415 1.00 89.88 73 GLN A CA 1
ATOM 539 C C . GLN A 1 73 ? -15.296 0.333 14.808 1.00 89.88 73 GLN A C 1
ATOM 541 O O . GLN A 1 73 ? -14.176 0.310 14.307 1.00 89.88 73 GLN A O 1
ATOM 546 N N . VAL A 1 74 ? -15.636 1.204 15.763 1.00 90.50 74 VAL A N 1
ATOM 547 C CA . VAL A 1 74 ? -14.725 2.218 16.321 1.00 90.50 74 VAL A CA 1
ATOM 548 C C . VAL A 1 74 ? -13.378 1.616 16.761 1.00 90.50 74 VAL A C 1
ATOM 550 O O . VAL A 1 74 ? -12.344 2.104 16.300 1.00 90.50 74 VAL A O 1
ATOM 553 N N . PRO A 1 75 ? -13.324 0.542 17.581 1.00 90.56 75 PRO A N 1
ATOM 554 C CA . PRO A 1 75 ? -12.044 -0.051 17.960 1.00 90.56 75 PRO A CA 1
ATOM 555 C C . PRO A 1 75 ? -11.305 -0.707 16.785 1.00 90.56 75 PRO A C 1
ATOM 557 O O . PRO A 1 75 ? -10.081 -0.729 16.808 1.00 90.56 75 PRO A O 1
ATOM 560 N N . LEU A 1 76 ? -11.994 -1.205 15.747 1.00 91.88 76 LEU A N 1
ATOM 561 C CA . LEU A 1 76 ? -11.327 -1.742 14.550 1.00 91.88 76 LEU A CA 1
ATOM 562 C C . LEU A 1 76 ? -10.598 -0.636 13.784 1.00 91.88 76 LEU A C 1
ATOM 564 O O . LEU A 1 76 ? -9.442 -0.820 13.413 1.00 91.88 76 LEU A O 1
ATOM 568 N N . ILE A 1 77 ? -11.237 0.524 13.611 1.00 93.38 77 ILE A N 1
ATOM 569 C CA . ILE A 1 77 ? -10.612 1.696 12.983 1.00 93.38 77 ILE A CA 1
ATOM 570 C C . ILE A 1 77 ? -9.410 2.150 13.817 1.00 93.38 77 ILE A C 1
ATOM 572 O O . ILE A 1 77 ? -8.323 2.326 13.274 1.00 93.38 77 ILE A O 1
ATOM 576 N N . ALA A 1 78 ? -9.573 2.278 15.139 1.00 93.56 78 ALA A N 1
ATOM 577 C CA . ALA A 1 78 ? -8.491 2.691 16.033 1.00 93.56 78 ALA A CA 1
ATOM 578 C C . ALA A 1 78 ? -7.292 1.726 15.990 1.00 93.56 78 ALA A C 1
ATOM 580 O O . ALA A 1 78 ? -6.148 2.166 15.878 1.00 93.56 78 ALA A O 1
ATOM 581 N N . LEU A 1 79 ? -7.545 0.413 16.023 1.00 94.56 79 LEU A N 1
ATOM 582 C CA . LEU A 1 79 ? -6.506 -0.609 15.871 1.00 94.56 79 LEU A CA 1
ATOM 583 C C . LEU A 1 79 ? -5.846 -0.546 14.493 1.00 94.56 79 LEU A C 1
ATOM 585 O O . LEU A 1 79 ? -4.627 -0.647 14.401 1.00 94.56 79 LEU A O 1
ATOM 589 N N . GLY A 1 80 ? -6.626 -0.343 13.431 1.00 96.00 80 GLY A N 1
ATOM 590 C CA . GLY A 1 80 ? -6.107 -0.224 12.073 1.00 96.00 80 GLY A CA 1
ATOM 591 C C . GLY A 1 80 ? -5.174 0.976 11.898 1.00 96.00 80 GLY A C 1
ATOM 592 O O . GLY A 1 80 ? -4.084 0.831 11.345 1.00 96.00 80 GLY A O 1
ATOM 593 N N . LEU A 1 81 ? -5.542 2.135 12.451 1.00 96.31 81 LEU A N 1
ATOM 594 C CA . LEU A 1 81 ? -4.679 3.321 12.489 1.00 96.31 81 LEU A CA 1
ATOM 595 C C . LEU A 1 81 ? -3.422 3.085 13.340 1.00 96.31 81 LEU A C 1
ATOM 597 O O . LEU A 1 81 ? -2.326 3.475 12.937 1.00 96.31 81 LEU A O 1
ATOM 601 N N . GLY A 1 82 ? -3.557 2.392 14.475 1.00 96.75 82 GLY A N 1
ATOM 602 C CA . GLY A 1 82 ? -2.423 1.975 15.302 1.00 96.75 82 GLY A CA 1
ATOM 603 C C . GLY A 1 82 ? -1.441 1.079 14.543 1.00 96.75 82 GLY A C 1
ATOM 604 O O . GLY A 1 82 ? -0.235 1.303 14.601 1.00 96.75 82 GLY A O 1
ATOM 605 N N . LEU A 1 83 ? -1.935 0.111 13.766 1.00 97.25 83 LEU A N 1
ATOM 606 C CA . LEU A 1 83 ? -1.093 -0.749 12.929 1.00 97.25 83 LEU A CA 1
ATOM 607 C C . LEU A 1 83 ? -0.464 0.004 11.748 1.00 97.25 83 LEU A C 1
ATOM 609 O O . LEU A 1 83 ? 0.690 -0.255 11.419 1.00 97.25 83 LEU A O 1
ATOM 613 N N . ALA A 1 84 ? -1.152 0.979 11.151 1.00 97.06 84 ALA A N 1
ATOM 614 C CA . ALA A 1 84 ? -0.548 1.844 10.135 1.00 97.06 84 ALA A CA 1
ATOM 615 C C . ALA A 1 84 ? 0.621 2.671 10.713 1.00 97.06 84 ALA A C 1
ATOM 617 O O . ALA A 1 84 ? 1.692 2.758 10.111 1.00 97.06 84 ALA A O 1
ATOM 618 N N . ALA A 1 85 ? 0.462 3.211 11.923 1.00 97.44 85 ALA A N 1
ATOM 619 C CA . ALA A 1 85 ? 1.539 3.891 12.641 1.00 97.44 85 ALA A CA 1
ATOM 620 C C . ALA A 1 85 ? 2.677 2.928 13.044 1.00 97.44 85 ALA A C 1
ATOM 622 O O . ALA A 1 85 ? 3.853 3.259 12.884 1.00 97.44 85 ALA A O 1
ATOM 623 N N . ALA A 1 86 ? 2.351 1.707 13.480 1.00 97.62 86 ALA A N 1
ATOM 624 C CA . ALA A 1 86 ? 3.334 0.656 13.746 1.00 97.62 86 ALA A CA 1
ATOM 625 C C . ALA A 1 86 ? 4.118 0.270 12.482 1.00 97.62 86 ALA A C 1
ATOM 627 O O . ALA A 1 86 ? 5.332 0.087 12.544 1.00 97.62 86 ALA A O 1
ATOM 628 N N . SER A 1 87 ? 3.460 0.219 11.320 1.00 97.81 87 SER A N 1
ATOM 629 C CA . SER A 1 87 ? 4.121 0.022 10.030 1.00 97.81 87 SER A CA 1
ATOM 630 C C . SER A 1 87 ? 5.124 1.129 9.732 1.00 97.81 87 SER A C 1
ATOM 632 O O . SER A 1 87 ? 6.213 0.832 9.249 1.00 97.81 87 SER A O 1
ATOM 634 N N . ARG A 1 88 ? 4.793 2.396 10.009 1.00 96.50 88 ARG A N 1
ATOM 635 C CA . ARG A 1 88 ? 5.726 3.513 9.804 1.00 96.50 88 ARG A CA 1
ATOM 636 C C . ARG A 1 88 ? 6.951 3.400 10.710 1.00 96.50 88 ARG A C 1
ATOM 638 O O . ARG A 1 88 ? 8.067 3.664 10.256 1.00 96.50 88 ARG A O 1
ATOM 645 N N . ALA A 1 89 ? 6.754 2.992 11.963 1.00 97.12 89 ALA A N 1
ATOM 646 C CA . ALA A 1 89 ? 7.847 2.757 12.900 1.00 97.12 89 ALA A CA 1
ATOM 647 C C . ALA A 1 89 ? 8.730 1.567 12.482 1.00 97.12 89 ALA A C 1
ATOM 649 O O . ALA A 1 89 ? 9.953 1.644 12.576 1.00 97.12 89 ALA A O 1
ATOM 650 N N . ALA A 1 90 ? 8.110 0.488 11.998 1.00 97.62 90 ALA A N 1
ATOM 651 C CA . ALA A 1 90 ? 8.776 -0.718 11.513 1.00 97.62 90 ALA A CA 1
ATOM 652 C C . ALA A 1 90 ? 9.531 -0.503 10.191 1.00 97.62 90 ALA A C 1
ATOM 654 O O . ALA A 1 90 ? 10.572 -1.113 9.976 1.00 97.62 90 ALA A O 1
ATOM 655 N N . SER A 1 91 ? 8.999 0.344 9.310 1.00 97.25 91 SER A N 1
ATOM 656 C CA . SER A 1 91 ? 9.597 0.672 8.014 1.00 97.25 91 SER A CA 1
ATOM 657 C C . SER A 1 91 ? 10.807 1.586 8.171 1.00 97.25 91 SER A C 1
ATOM 659 O O . SER A 1 91 ? 11.871 1.286 7.650 1.00 97.25 91 SER A O 1
ATOM 661 N N . GLY A 1 92 ? 10.652 2.710 8.879 1.00 94.44 92 GLY A N 1
ATOM 662 C CA . GLY A 1 92 ? 11.624 3.802 8.789 1.00 94.44 92 GLY A CA 1
ATOM 663 C C . GLY A 1 92 ? 11.639 4.470 7.409 1.00 94.44 92 GLY A C 1
ATOM 664 O O . GLY A 1 92 ? 10.793 4.178 6.558 1.00 94.44 92 GLY A O 1
ATOM 665 N N . ASP A 1 93 ? 12.591 5.387 7.224 1.00 91.38 93 ASP A N 1
ATOM 666 C CA . ASP A 1 93 ? 12.758 6.184 5.995 1.00 91.38 93 ASP A CA 1
ATOM 667 C C . ASP A 1 93 ? 13.925 5.704 5.118 1.00 91.38 93 ASP A C 1
ATOM 669 O O . ASP A 1 93 ? 14.051 6.122 3.968 1.00 91.38 93 ASP A O 1
ATOM 673 N N . GLY A 1 94 ? 14.784 4.837 5.664 1.00 93.44 94 GLY A N 1
ATOM 674 C CA . GLY A 1 94 ? 15.972 4.325 4.989 1.00 93.44 94 GLY A CA 1
ATOM 675 C C . GLY A 1 94 ? 15.682 3.206 3.981 1.00 93.44 94 GLY A C 1
ATOM 676 O O . GLY A 1 94 ? 14.548 2.732 3.874 1.00 93.44 94 GLY A O 1
ATOM 677 N N . PRO A 1 95 ? 16.719 2.743 3.260 1.00 95.69 95 PRO A N 1
ATOM 678 C CA . PRO A 1 95 ? 16.597 1.657 2.286 1.00 95.69 95 PRO A CA 1
ATOM 679 C C . PRO A 1 95 ? 16.322 0.290 2.931 1.00 95.69 95 PRO A C 1
ATOM 681 O O . PRO A 1 95 ? 15.822 -0.611 2.256 1.00 95.69 95 PRO A O 1
ATOM 684 N N . SER A 1 96 ? 16.603 0.146 4.227 1.00 96.88 96 SER A N 1
ATOM 685 C CA . SER A 1 96 ? 16.361 -1.079 4.986 1.00 96.88 96 SER A CA 1
ATOM 686 C C . SER A 1 96 ? 15.247 -0.901 6.012 1.00 96.88 96 SER A C 1
ATOM 688 O O . SER A 1 96 ? 15.192 0.128 6.690 1.00 96.88 96 SER A O 1
ATOM 690 N N . VAL A 1 97 ? 14.376 -1.901 6.148 1.00 97.38 97 VAL A N 1
ATOM 691 C CA . VAL A 1 97 ? 13.345 -1.923 7.190 1.00 97.38 97 VAL A CA 1
ATOM 692 C C . VAL A 1 97 ? 13.971 -2.165 8.562 1.00 97.38 97 VAL A C 1
ATOM 694 O O . VAL A 1 97 ? 14.890 -2.963 8.722 1.00 97.38 97 VAL A O 1
ATOM 697 N N . HIS A 1 98 ? 13.426 -1.528 9.596 1.00 97.12 98 HIS A N 1
ATOM 698 C CA . HIS A 1 98 ? 13.792 -1.831 10.983 1.00 97.12 98 HIS A CA 1
ATOM 699 C C . HIS A 1 98 ? 13.194 -3.159 11.467 1.00 97.12 98 HIS A C 1
ATOM 701 O O . HIS A 1 98 ? 13.707 -3.792 12.388 1.00 97.12 98 HIS A O 1
ATOM 707 N N . SER A 1 99 ? 12.074 -3.579 10.875 1.00 96.56 99 SER A N 1
ATOM 708 C CA . SER A 1 99 ? 11.400 -4.829 11.208 1.00 96.56 99 SER A CA 1
ATOM 709 C C . SER A 1 99 ? 10.698 -5.410 9.978 1.00 96.56 99 SER A C 1
ATOM 711 O O . SER A 1 99 ? 9.966 -4.680 9.300 1.00 96.56 99 SER A O 1
ATOM 713 N N . PRO A 1 100 ? 10.796 -6.732 9.733 1.00 95.38 100 PRO A N 1
ATOM 714 C CA . PRO A 1 100 ? 10.106 -7.387 8.617 1.00 95.38 100 PRO A CA 1
ATOM 715 C C . PRO A 1 100 ? 8.574 -7.336 8.752 1.00 95.38 100 PRO A C 1
ATOM 717 O O . PRO A 1 100 ? 7.846 -7.613 7.802 1.00 95.38 100 PRO A O 1
ATOM 720 N N . LEU A 1 101 ? 8.064 -6.958 9.930 1.00 96.69 101 LEU A N 1
ATOM 721 C CA . LEU A 1 101 ? 6.635 -6.814 10.196 1.00 96.69 101 LEU A CA 1
ATOM 722 C C . LEU A 1 101 ? 6.025 -5.524 9.627 1.00 96.69 101 LEU A C 1
ATOM 724 O O . LEU A 1 101 ? 4.811 -5.361 9.713 1.00 96.69 101 LEU A O 1
ATOM 728 N N . ALA A 1 102 ? 6.818 -4.631 9.020 1.00 97.12 102 ALA A N 1
ATOM 729 C CA . ALA A 1 102 ? 6.314 -3.388 8.435 1.00 97.12 102 ALA A CA 1
ATOM 730 C C . ALA A 1 102 ? 5.166 -3.633 7.440 1.00 97.12 102 ALA A C 1
ATOM 732 O O . ALA A 1 102 ? 4.064 -3.120 7.621 1.00 97.12 102 ALA A O 1
ATOM 733 N N . ALA A 1 103 ? 5.389 -4.493 6.445 1.00 96.75 103 ALA A N 1
ATOM 734 C CA . ALA A 1 103 ? 4.381 -4.829 5.444 1.00 96.75 103 ALA A CA 1
ATOM 735 C C . ALA A 1 103 ? 3.143 -5.546 6.030 1.00 96.75 103 ALA A C 1
ATOM 737 O O . ALA A 1 103 ? 2.023 -5.125 5.725 1.00 96.75 103 ALA A O 1
ATOM 738 N N . PRO A 1 104 ? 3.289 -6.564 6.906 1.00 97.19 104 PRO A N 1
ATOM 739 C CA . PRO A 1 104 ? 2.160 -7.130 7.641 1.00 97.19 104 PRO A CA 1
ATOM 740 C C . PRO A 1 104 ? 1.329 -6.096 8.407 1.00 97.19 104 PRO A C 1
ATOM 742 O O . PRO A 1 104 ? 0.103 -6.121 8.312 1.00 97.19 104 PRO A O 1
ATOM 745 N N . PHE A 1 105 ? 1.963 -5.170 9.133 1.00 97.12 105 PHE A N 1
ATOM 746 C CA . PHE A 1 105 ? 1.250 -4.126 9.873 1.00 97.12 105 PHE A CA 1
ATOM 747 C C . PHE A 1 105 ? 0.510 -3.168 8.946 1.00 97.12 105 PHE A C 1
ATOM 749 O O . PHE A 1 105 ? -0.634 -2.818 9.225 1.00 97.12 105 PHE A O 1
ATOM 756 N N . TRP A 1 106 ? 1.119 -2.794 7.822 1.00 97.50 106 TRP A N 1
ATOM 757 C CA . TRP A 1 106 ? 0.484 -1.948 6.819 1.00 97.50 106 TRP A CA 1
ATOM 758 C C . TRP A 1 106 ? -0.790 -2.587 6.254 1.00 97.50 106 TRP A C 1
ATOM 760 O O . TRP A 1 106 ? -1.864 -1.983 6.297 1.00 97.50 106 TRP A O 1
ATOM 770 N N . LEU A 1 107 ? -0.696 -3.838 5.789 1.00 97.56 107 LEU A N 1
ATOM 771 C CA . LEU A 1 107 ? -1.826 -4.566 5.209 1.00 97.56 107 LEU A CA 1
ATOM 772 C C . LEU A 1 107 ? -2.922 -4.845 6.243 1.00 97.56 107 LEU A C 1
ATOM 774 O O . LEU A 1 107 ? -4.105 -4.660 5.953 1.00 97.56 107 LEU A O 1
ATOM 778 N N . ALA A 1 108 ? -2.545 -5.247 7.459 1.00 96.25 108 ALA A N 1
ATOM 779 C CA . ALA A 1 108 ? -3.491 -5.449 8.550 1.00 96.25 108 ALA A CA 1
ATOM 780 C C . ALA A 1 108 ? -4.175 -4.134 8.954 1.00 96.25 108 ALA A C 1
ATOM 782 O O . ALA A 1 108 ? -5.381 -4.123 9.195 1.00 96.25 108 ALA A O 1
ATOM 783 N N . GLY A 1 109 ? -3.437 -3.021 8.967 1.00 96.75 109 GLY A N 1
ATOM 784 C CA . GLY A 1 109 ? -3.972 -1.685 9.209 1.00 96.75 109 GLY A CA 1
ATOM 785 C C . GLY A 1 109 ? -5.045 -1.302 8.193 1.00 96.75 109 GLY A C 1
ATOM 786 O O . GLY A 1 109 ? -6.165 -0.970 8.580 1.00 96.75 109 GLY A O 1
ATOM 787 N N . ILE A 1 110 ? -4.739 -1.442 6.897 1.00 96.88 110 ILE A N 1
ATOM 788 C CA . ILE A 1 110 ? -5.698 -1.215 5.803 1.00 96.88 110 ILE A CA 1
ATOM 789 C C . ILE A 1 110 ? -6.934 -2.101 5.970 1.00 96.88 110 ILE A C 1
ATOM 791 O O . ILE A 1 110 ? -8.058 -1.607 5.891 1.00 96.88 110 ILE A O 1
ATOM 795 N N . LEU A 1 111 ? -6.744 -3.399 6.229 1.00 95.50 111 LEU A N 1
ATOM 796 C CA . LEU A 1 111 ? -7.844 -4.349 6.379 1.00 95.50 111 LEU A CA 1
ATOM 797 C C . LEU A 1 111 ? -8.754 -3.987 7.559 1.00 95.50 111 LEU A C 1
ATOM 799 O O . LEU A 1 111 ? -9.973 -3.992 7.411 1.00 95.50 111 LEU A O 1
ATOM 803 N N . LEU A 1 112 ? -8.189 -3.655 8.720 1.00 94.56 112 LEU A N 1
ATOM 804 C CA . LEU A 1 112 ? -8.971 -3.291 9.902 1.00 94.56 112 LEU A CA 1
ATOM 805 C C . LEU A 1 112 ? -9.729 -1.978 9.713 1.00 94.56 112 LEU A C 1
ATOM 807 O O . LEU A 1 112 ? -10.897 -1.906 10.094 1.00 94.56 112 LEU A O 1
ATOM 811 N N . VAL A 1 113 ? -9.111 -0.972 9.081 1.00 95.00 113 VAL A N 1
ATOM 812 C CA . VAL A 1 113 ? -9.815 0.267 8.720 1.00 95.00 113 VAL A CA 1
ATOM 813 C C . VAL A 1 113 ? -10.939 -0.039 7.736 1.00 95.00 113 VAL A C 1
ATOM 815 O O . VAL A 1 113 ? -12.065 0.372 7.986 1.00 95.00 113 VAL A O 1
ATOM 818 N N . TYR A 1 114 ? -10.684 -0.818 6.681 1.00 93.44 114 TYR A N 1
ATOM 819 C CA . TYR A 1 114 ? -11.706 -1.218 5.709 1.00 93.44 114 TYR A CA 1
ATOM 820 C C . TYR A 1 114 ? -12.885 -1.950 6.364 1.00 93.44 114 TYR A C 1
ATOM 822 O O . TYR A 1 114 ? -14.040 -1.639 6.091 1.00 93.44 114 TYR A O 1
ATOM 830 N N . LEU A 1 115 ? -12.620 -2.911 7.255 1.00 91.12 115 LEU A N 1
ATOM 831 C CA . LEU A 1 115 ? -13.664 -3.631 7.992 1.00 91.12 115 LEU A CA 1
ATOM 832 C C . LEU A 1 115 ? -14.406 -2.717 8.982 1.00 91.12 115 LEU A C 1
ATOM 834 O O . LEU A 1 115 ? -15.614 -2.864 9.178 1.00 91.12 115 LEU A O 1
ATOM 838 N N . GLY A 1 116 ? -13.698 -1.763 9.587 1.00 90.75 116 GLY A N 1
ATOM 839 C CA . GLY A 1 116 ? -14.257 -0.764 10.492 1.00 90.75 116 GLY A CA 1
ATOM 840 C C . GLY A 1 116 ? -15.113 0.292 9.786 1.00 90.75 116 GLY A C 1
ATOM 841 O O . GLY A 1 116 ? -16.100 0.752 10.342 1.00 90.75 116 GLY A O 1
ATOM 842 N N . THR A 1 117 ? -14.810 0.643 8.542 1.00 90.19 117 THR A N 1
ATOM 843 C CA . THR A 1 117 ? -15.615 1.595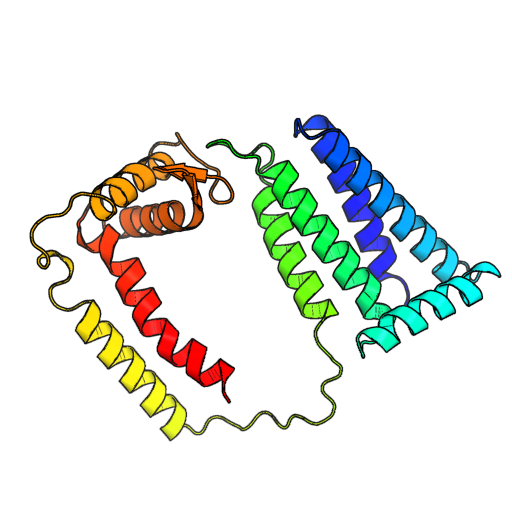 7.758 1.00 90.19 117 THR A CA 1
ATOM 844 C C . THR A 1 117 ? -16.678 0.916 6.909 1.00 90.19 117 THR A C 1
ATOM 846 O O . THR A 1 117 ? -17.513 1.587 6.303 1.00 90.19 117 THR A O 1
ATOM 849 N N . ARG A 1 118 ? -16.696 -0.421 6.868 1.00 86.25 118 ARG A N 1
ATOM 850 C CA . ARG A 1 118 ? -17.718 -1.171 6.146 1.00 86.25 118 ARG A CA 1
ATOM 851 C C . ARG A 1 118 ? -19.065 -0.999 6.841 1.00 86.25 118 ARG A C 1
ATOM 853 O O . ARG A 1 118 ? -19.403 -1.749 7.752 1.00 86.25 118 ARG A O 1
ATOM 860 N N . GLY A 1 119 ? -19.834 0.007 6.437 1.00 70.94 119 GLY A N 1
ATOM 861 C CA . GLY A 1 119 ? -21.168 0.234 6.981 1.00 70.94 119 GLY A CA 1
ATOM 862 C C . GLY A 1 119 ? -22.028 -1.029 6.887 1.00 70.94 119 GLY A C 1
ATOM 863 O O . GLY A 1 119 ? -21.831 -1.877 6.011 1.00 70.94 119 GLY A O 1
ATOM 864 N N . SER A 1 120 ? -23.015 -1.150 7.775 1.00 57.69 120 SER A N 1
ATOM 865 C CA . SER A 1 120 ? -24.118 -2.091 7.580 1.00 57.69 120 SER A CA 1
ATOM 866 C C . SER A 1 120 ? -24.929 -1.573 6.396 1.00 57.69 120 SER A C 1
ATOM 868 O O . SER A 1 120 ? -25.911 -0.860 6.575 1.00 57.69 120 SER A O 1
ATOM 870 N N . SER A 1 121 ? -24.457 -1.835 5.174 1.00 52.56 121 SER A N 1
ATOM 871 C CA . SER A 1 121 ? -25.103 -1.450 3.922 1.00 52.56 121 SER A CA 1
ATOM 872 C C . SER A 1 121 ? -26.394 -2.261 3.788 1.00 52.56 121 SER A C 1
ATOM 874 O O . SER A 1 121 ? -26.498 -3.199 2.999 1.00 52.56 121 SER A O 1
ATOM 876 N N . ARG A 1 122 ? -27.388 -1.953 4.622 1.00 48.72 122 ARG A N 1
ATOM 877 C CA . ARG A 1 122 ? -28.749 -2.448 4.486 1.00 48.72 122 ARG A CA 1
ATOM 878 C C . ARG A 1 122 ? -29.296 -1.839 3.201 1.00 48.72 122 ARG A C 1
ATOM 880 O O . ARG A 1 122 ? -29.738 -0.701 3.193 1.00 48.72 122 ARG A O 1
ATOM 887 N N . GLY A 1 123 ? -29.239 -2.599 2.111 1.00 51.25 123 GLY A N 1
ATOM 888 C CA . GLY A 1 123 ? -30.081 -2.340 0.944 1.00 51.25 123 GLY A CA 1
ATOM 889 C C . GLY A 1 123 ? -29.405 -1.828 -0.324 1.00 51.25 123 GLY A C 1
ATOM 890 O O . GLY A 1 123 ? -30.120 -1.645 -1.306 1.00 51.25 123 GLY A O 1
ATOM 891 N N . VAL A 1 124 ? -28.074 -1.685 -0.396 1.00 56.59 124 VAL A N 1
ATOM 892 C CA . VAL A 1 124 ? -27.432 -1.527 -1.715 1.00 56.59 124 VAL A CA 1
ATOM 893 C C . VAL A 1 124 ? -27.495 -2.884 -2.411 1.00 56.59 124 VAL A C 1
ATOM 895 O O . VAL A 1 124 ? -26.634 -3.747 -2.218 1.00 56.59 124 VAL A O 1
ATOM 898 N N . ARG A 1 125 ? -28.567 -3.121 -3.180 1.00 58.34 125 ARG A N 1
ATOM 899 C CA . ARG A 1 125 ? -28.633 -4.247 -4.115 1.00 58.34 125 ARG A CA 1
ATOM 900 C C . ARG A 1 125 ? -27.446 -4.074 -5.048 1.00 58.34 125 ARG A C 1
ATOM 902 O O . ARG A 1 125 ? -27.492 -3.236 -5.940 1.00 58.34 125 ARG A O 1
ATOM 909 N N . ARG A 1 126 ? -26.383 -4.855 -4.835 1.00 67.31 126 ARG A N 1
ATOM 910 C CA . ARG A 1 126 ? -25.285 -4.953 -5.797 1.00 67.31 126 ARG A CA 1
ATOM 911 C C . ARG A 1 126 ? -25.916 -5.307 -7.136 1.00 67.31 126 ARG A C 1
ATOM 913 O O . ARG A 1 126 ? -26.448 -6.411 -7.285 1.00 67.31 126 ARG A O 1
ATOM 920 N N . ALA A 1 127 ? -25.912 -4.361 -8.072 1.00 73.94 127 ALA A N 1
ATOM 921 C CA . ALA A 1 127 ? -26.359 -4.625 -9.425 1.00 73.94 127 ALA A CA 1
ATOM 922 C C . ALA A 1 127 ? -25.543 -5.816 -9.939 1.00 73.94 127 ALA A C 1
ATOM 924 O O . ALA A 1 127 ? -24.314 -5.836 -9.830 1.00 73.94 127 ALA A O 1
ATOM 925 N N . ARG A 1 128 ? -26.204 -6.869 -10.423 1.00 84.25 128 ARG A N 1
ATOM 926 C CA . ARG A 1 128 ? -25.481 -8.012 -10.994 1.00 84.25 128 ARG A CA 1
ATOM 927 C C . ARG A 1 128 ? -24.804 -7.539 -12.273 1.00 84.25 128 ARG A C 1
ATOM 929 O O . ARG A 1 128 ? -25.433 -6.825 -13.045 1.00 84.25 128 ARG A O 1
ATOM 936 N N . VAL A 1 129 ? -23.528 -7.858 -12.459 1.00 89.62 129 VAL A N 1
ATOM 937 C CA . VAL A 1 129 ? -22.832 -7.571 -13.723 1.00 89.62 129 VAL A CA 1
ATOM 938 C C . VAL A 1 129 ? -23.372 -8.543 -14.760 1.00 89.62 129 VAL A C 1
ATOM 940 O O . VAL A 1 129 ? -23.353 -9.755 -14.529 1.00 89.62 129 VAL A O 1
ATOM 943 N N . SER A 1 130 ? -23.914 -8.030 -15.862 1.00 94.25 130 SER A N 1
ATOM 944 C CA . SER A 1 130 ? -24.367 -8.911 -16.942 1.00 94.25 130 SER A CA 1
ATOM 945 C C . SER A 1 130 ? -23.158 -9.504 -17.687 1.00 94.25 130 SER A C 1
ATOM 947 O O . SER A 1 130 ? -22.110 -8.859 -17.752 1.00 94.25 130 SER A O 1
ATOM 949 N N . PRO A 1 131 ? -23.256 -10.704 -18.287 1.00 95.50 131 PRO A N 1
ATOM 950 C CA . PRO A 1 131 ? -22.152 -11.266 -19.069 1.00 95.50 131 PRO A CA 1
ATOM 951 C C . PRO A 1 131 ? -21.686 -10.352 -20.214 1.00 95.50 131 PRO A C 1
ATOM 953 O O . PRO A 1 131 ? -20.491 -10.275 -20.480 1.00 95.50 131 PRO A O 1
ATOM 956 N N . GLY A 1 132 ? -22.608 -9.618 -20.852 1.00 97.00 132 GLY A N 1
ATOM 957 C CA . GLY A 1 132 ? -22.275 -8.647 -21.901 1.00 97.00 132 GLY A CA 1
ATOM 958 C C . GLY A 1 132 ? -21.520 -7.429 -21.367 1.00 97.00 132 GLY A C 1
ATOM 959 O O . GLY A 1 132 ? -20.557 -6.981 -21.979 1.00 97.00 132 GLY A O 1
ATOM 960 N N . GLU A 1 133 ? -21.903 -6.942 -20.187 1.00 95.81 133 GLU A N 1
ATOM 961 C CA . GLU A 1 133 ? -21.215 -5.852 -19.487 1.00 95.81 133 GLU A CA 1
ATOM 962 C C . GLU A 1 133 ? -19.791 -6.261 -19.079 1.00 95.81 133 GLU A C 1
ATOM 964 O O . GLU A 1 133 ? -18.841 -5.519 -19.320 1.00 95.81 133 GLU A O 1
ATOM 969 N N . LEU A 1 134 ? -19.619 -7.481 -18.555 1.00 96.38 134 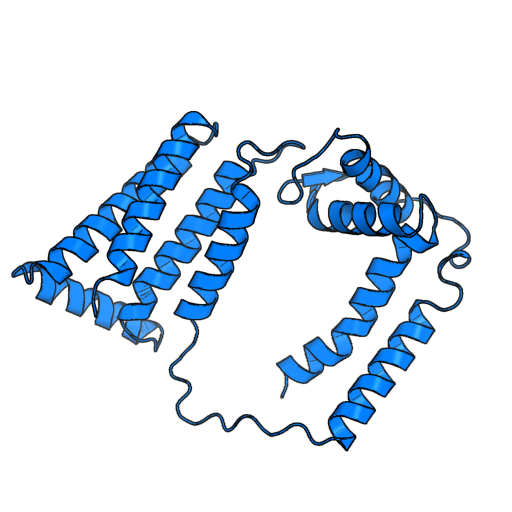LEU A N 1
ATOM 970 C CA . LEU A 1 134 ? -18.299 -8.040 -18.259 1.00 96.38 134 LEU A CA 1
ATOM 971 C C . LEU A 1 134 ? -17.458 -8.221 -19.532 1.00 96.38 134 LEU A C 1
ATOM 973 O O . LEU A 1 134 ? -16.277 -7.880 -19.537 1.00 96.38 134 LEU A O 1
ATOM 977 N N . GLY A 1 135 ? -18.062 -8.728 -20.611 1.00 97.94 135 GLY A N 1
ATOM 978 C CA . GLY A 1 135 ? -17.397 -8.904 -21.902 1.00 97.94 135 GLY A CA 1
ATOM 979 C C . GLY A 1 135 ? -16.905 -7.581 -22.489 1.00 97.94 135 GLY A C 1
ATOM 980 O O . GLY A 1 135 ? -15.755 -7.491 -22.915 1.00 97.94 135 GLY A O 1
ATOM 981 N N . LEU A 1 136 ? -17.732 -6.533 -22.439 1.00 97.56 136 LEU A N 1
ATOM 982 C CA . LEU A 1 136 ? -17.346 -5.189 -22.866 1.00 97.56 136 LEU A CA 1
ATOM 983 C C . LEU A 1 136 ? -16.220 -4.621 -21.992 1.00 97.56 136 LEU A C 1
ATOM 985 O O . LEU A 1 136 ? -15.262 -4.063 -22.521 1.00 97.56 136 LEU A O 1
ATOM 989 N N . LEU A 1 137 ? -16.293 -4.793 -20.669 1.00 97.56 137 LEU A N 1
ATOM 990 C CA . LEU A 1 137 ? -15.257 -4.317 -19.752 1.00 97.56 137 LEU A CA 1
ATOM 991 C C . LEU A 1 137 ? -13.901 -4.984 -20.023 1.00 97.56 137 LEU A C 1
ATOM 993 O O . LEU A 1 137 ? -12.868 -4.310 -20.063 1.00 97.56 137 LEU A O 1
ATOM 997 N N . LEU A 1 138 ? -13.909 -6.301 -20.238 1.00 98.06 138 LEU A N 1
ATOM 998 C CA . LEU A 1 138 ? -12.724 -7.065 -20.622 1.00 98.06 138 LEU A CA 1
ATOM 999 C C . LEU A 1 138 ? -12.184 -6.598 -21.975 1.00 98.06 138 LEU A C 1
ATOM 1001 O O . LEU A 1 138 ? -10.993 -6.322 -22.078 1.00 98.06 138 LEU A O 1
ATOM 1005 N N . LEU A 1 139 ? -13.050 -6.427 -22.978 1.00 98.38 139 LEU A N 1
ATOM 1006 C CA . LEU A 1 139 ? -12.663 -5.931 -24.298 1.00 98.38 139 LEU A CA 1
ATOM 1007 C C . LEU A 1 139 ? -11.984 -4.559 -24.208 1.00 98.38 139 LEU A C 1
ATOM 1009 O O . LEU A 1 139 ? -10.899 -4.377 -24.755 1.00 98.38 139 LEU A O 1
ATOM 1013 N N . LEU A 1 140 ? -12.580 -3.609 -23.482 1.00 98.44 140 LEU A N 1
ATOM 1014 C CA . LEU A 1 140 ? -12.018 -2.268 -23.300 1.00 98.44 140 LEU A CA 1
ATOM 1015 C C . LEU A 1 140 ? -10.675 -2.307 -22.567 1.00 98.44 140 LEU A C 1
ATOM 1017 O O . LEU A 1 140 ? -9.745 -1.601 -22.951 1.00 98.44 140 LEU A O 1
ATOM 1021 N N . THR A 1 141 ? -10.550 -3.166 -21.555 1.00 98.50 141 THR A N 1
ATOM 1022 C CA . THR A 1 141 ? -9.297 -3.366 -20.815 1.00 98.50 141 THR A CA 1
ATOM 1023 C C . THR A 1 141 ? -8.210 -3.943 -21.724 1.00 98.50 141 THR A C 1
ATOM 1025 O O . THR A 1 141 ? -7.085 -3.446 -21.729 1.00 98.50 141 THR A O 1
ATOM 1028 N N . CYS A 1 142 ? -8.542 -4.947 -22.540 1.00 98.50 142 CYS A N 1
ATOM 1029 C CA . CYS A 1 142 ? -7.630 -5.537 -23.517 1.00 98.50 142 CYS A CA 1
ATOM 1030 C C . CYS A 1 142 ? -7.200 -4.522 -24.580 1.00 98.50 142 CYS A C 1
ATOM 1032 O O . CYS A 1 142 ? -6.006 -4.390 -24.828 1.00 98.50 142 CYS A O 1
ATOM 1034 N N . ILE A 1 143 ? -8.131 -3.762 -25.165 1.00 98.56 143 ILE A N 1
ATOM 1035 C CA . ILE A 1 143 ? -7.811 -2.703 -26.136 1.00 98.56 143 ILE A CA 1
ATOM 1036 C C . ILE A 1 143 ? -6.887 -1.661 -25.497 1.00 98.56 143 ILE A C 1
ATOM 1038 O O . ILE A 1 143 ? -5.860 -1.301 -26.071 1.00 98.56 143 ILE A O 1
ATOM 1042 N N . ALA A 1 144 ? -7.206 -1.206 -24.285 1.00 98.38 144 ALA A N 1
ATOM 1043 C CA . ALA A 1 144 ? -6.403 -0.222 -23.570 1.00 98.38 144 ALA A CA 1
ATOM 1044 C C . ALA A 1 144 ? -4.997 -0.723 -23.236 1.00 98.38 144 ALA A C 1
ATOM 1046 O O . ALA A 1 144 ? -4.051 0.069 -23.293 1.00 98.38 144 ALA A O 1
ATOM 1047 N N . PHE A 1 145 ? -4.862 -2.008 -22.898 1.00 98.50 145 PHE A N 1
ATOM 1048 C CA . PHE A 1 145 ? -3.573 -2.656 -22.697 1.00 98.50 145 PHE A CA 1
ATOM 1049 C C . PHE A 1 145 ? -2.794 -2.755 -24.006 1.00 98.50 145 PHE A C 1
ATOM 1051 O O . PHE A 1 145 ? -1.648 -2.323 -24.044 1.00 98.50 145 PHE A O 1
ATOM 1058 N N . LEU A 1 146 ? -3.412 -3.246 -25.084 1.00 98.06 146 LEU A N 1
ATOM 1059 C CA . LEU A 1 146 ? -2.761 -3.391 -26.387 1.00 98.06 146 LEU A CA 1
ATOM 1060 C C . LEU A 1 146 ? -2.230 -2.054 -26.900 1.00 98.06 146 LEU A C 1
ATOM 1062 O O . LEU A 1 146 ? -1.078 -1.990 -27.307 1.00 98.06 146 LEU A O 1
ATOM 1066 N N . ILE A 1 147 ? -3.014 -0.977 -26.807 1.00 97.25 147 ILE A N 1
ATOM 1067 C CA . ILE A 1 147 ? -2.573 0.366 -27.215 1.00 97.25 147 ILE A CA 1
ATOM 1068 C C . ILE A 1 147 ? -1.368 0.838 -26.385 1.00 97.25 147 ILE A C 1
ATOM 1070 O O . ILE A 1 147 ? -0.439 1.417 -26.937 1.00 97.25 147 ILE A O 1
ATOM 1074 N N . ARG A 1 148 ? -1.359 0.589 -25.067 1.00 96.69 148 ARG A N 1
ATOM 1075 C CA . ARG A 1 148 ? -0.277 1.024 -24.159 1.00 96.69 148 ARG A CA 1
ATOM 1076 C C . ARG A 1 148 ? 0.981 0.164 -24.250 1.00 96.69 148 ARG A C 1
ATOM 1078 O O . ARG A 1 148 ? 2.077 0.667 -24.038 1.00 96.69 148 ARG A O 1
ATOM 1085 N N . ALA A 1 149 ? 0.819 -1.127 -24.513 1.00 96.62 149 ALA A N 1
ATOM 1086 C CA . ALA A 1 149 ? 1.911 -2.082 -24.636 1.00 96.62 149 ALA A CA 1
ATOM 1087 C C . ALA A 1 149 ? 2.481 -2.130 -26.064 1.00 96.62 149 ALA A C 1
ATOM 1089 O O . ALA A 1 149 ? 3.587 -2.635 -26.270 1.00 96.62 149 ALA A O 1
ATOM 1090 N N . TRP A 1 150 ? 1.755 -1.598 -27.056 1.00 96.88 150 TRP A N 1
ATOM 1091 C CA . TRP A 1 150 ? 2.201 -1.565 -28.443 1.00 96.88 150 TRP A CA 1
ATOM 1092 C C . TRP A 1 150 ? 3.529 -0.827 -28.567 1.00 96.88 150 TRP A C 1
ATOM 1094 O O . TRP A 1 150 ? 3.632 0.360 -28.261 1.00 96.88 150 TRP A O 1
ATOM 1104 N N . ARG A 1 151 ? 4.555 -1.546 -29.036 1.00 96.12 151 ARG A N 1
ATOM 1105 C CA . ARG A 1 151 ? 5.916 -1.024 -29.232 1.00 96.12 151 ARG A CA 1
ATOM 1106 C C . ARG A 1 151 ? 6.537 -0.383 -27.990 1.00 96.12 151 ARG A C 1
ATOM 1108 O O . ARG A 1 151 ? 7.504 0.365 -28.136 1.00 96.12 151 ARG A O 1
ATOM 1115 N N . VAL A 1 152 ? 6.054 -0.728 -26.796 1.00 95.50 152 VAL A N 1
ATOM 1116 C CA . VAL A 1 152 ? 6.469 -0.099 -25.538 1.00 95.50 152 VAL A CA 1
ATOM 1117 C C . VAL A 1 152 ? 7.978 -0.209 -25.297 1.00 95.50 152 VAL A C 1
ATOM 1119 O O . VAL A 1 152 ? 8.595 0.719 -24.796 1.00 95.50 152 VAL A O 1
ATOM 1122 N N . GLU A 1 153 ? 8.612 -1.291 -25.746 1.00 94.69 153 GLU A N 1
ATOM 1123 C CA . GLU A 1 153 ? 10.065 -1.470 -25.653 1.00 94.69 153 GLU A CA 1
ATOM 1124 C C . GLU A 1 153 ? 10.859 -0.507 -26.555 1.00 94.69 153 GLU A C 1
ATOM 1126 O O . GLU A 1 153 ? 11.952 -0.081 -26.203 1.00 94.69 153 GLU A O 1
ATOM 1131 N N . SER A 1 154 ? 10.297 -0.129 -27.706 1.00 94.69 154 SER A N 1
ATOM 1132 C CA . SER A 1 154 ? 10.985 0.667 -28.735 1.00 94.69 154 SER A CA 1
ATOM 1133 C C . SER A 1 154 ? 10.581 2.145 -28.770 1.00 94.69 154 SER A C 1
ATOM 1135 O O . SER A 1 154 ? 11.244 2.944 -29.428 1.00 94.69 154 SER A O 1
ATOM 1137 N N . MET A 1 155 ? 9.471 2.513 -28.123 1.00 92.94 155 MET A N 1
ATOM 1138 C CA . MET A 1 155 ? 8.895 3.858 -28.153 1.00 92.94 155 MET A CA 1
ATOM 1139 C C . MET A 1 155 ? 8.534 4.333 -26.737 1.00 92.94 155 MET A C 1
ATOM 1141 O O . MET A 1 155 ? 7.736 3.668 -26.077 1.00 92.94 155 MET A O 1
ATOM 1145 N N . PRO A 1 156 ? 9.062 5.488 -26.287 1.00 90.88 156 PRO A N 1
ATOM 1146 C CA . PRO A 1 156 ? 10.130 6.274 -26.920 1.00 90.88 156 PRO A CA 1
ATOM 1147 C C . PRO A 1 156 ? 11.461 5.499 -26.983 1.00 90.88 156 PRO A C 1
ATOM 1149 O O . PRO A 1 156 ? 11.723 4.641 -26.143 1.00 90.88 156 PRO A O 1
ATOM 1152 N N . TYR A 1 157 ? 12.296 5.789 -27.987 1.00 91.06 157 TYR A N 1
ATOM 1153 C CA . TYR A 1 157 ? 13.551 5.051 -28.224 1.00 91.06 157 TYR A CA 1
ATOM 1154 C C . TYR A 1 157 ? 14.562 5.214 -27.084 1.00 91.06 157 TYR A C 1
ATOM 1156 O O . TYR A 1 157 ? 15.284 4.285 -26.739 1.00 91.06 157 TYR A O 1
ATOM 1164 N N . VAL A 1 158 ? 14.610 6.406 -26.488 1.00 93.00 158 VAL A N 1
ATOM 1165 C CA . VAL A 1 158 ? 15.537 6.712 -25.401 1.00 93.00 158 VAL A CA 1
ATOM 1166 C C . VAL A 1 158 ? 14.902 6.322 -24.068 1.00 93.00 158 VAL A C 1
ATOM 1168 O O . VAL A 1 158 ? 13.808 6.784 -23.745 1.00 93.00 158 VAL A O 1
ATOM 1171 N N . LEU A 1 159 ? 15.607 5.495 -23.295 1.00 93.31 159 LEU A N 1
ATOM 1172 C CA . LEU A 1 159 ? 15.341 5.256 -21.878 1.00 93.31 159 LEU A CA 1
ATOM 1173 C C . LEU A 1 159 ? 16.276 6.156 -21.059 1.00 93.31 159 LEU A C 1
ATOM 1175 O O . LEU A 1 159 ? 17.467 5.874 -20.940 1.00 93.31 159 LEU A O 1
ATOM 1179 N N . SER A 1 160 ? 15.763 7.264 -20.531 1.00 93.81 160 SER A N 1
ATOM 1180 C CA . SER A 1 160 ? 16.551 8.226 -19.750 1.00 93.81 160 SER A CA 1
ATOM 1181 C C . SER A 1 160 ? 15.681 8.977 -18.738 1.00 93.81 160 SER A C 1
ATOM 1183 O O . SER A 1 160 ? 14.497 8.672 -18.580 1.00 93.81 160 SER A O 1
ATOM 1185 N N . GLY A 1 161 ? 16.282 9.927 -18.014 1.00 94.38 161 GLY A N 1
ATOM 1186 C CA . GLY A 1 161 ? 15.581 10.756 -17.033 1.00 94.38 161 GLY A CA 1
ATOM 1187 C C . GLY A 1 161 ? 14.959 9.922 -15.916 1.00 94.38 161 GLY A C 1
ATOM 1188 O O . GLY A 1 161 ? 15.596 9.005 -15.387 1.00 94.38 161 GLY A O 1
ATOM 1189 N N . ASP A 1 162 ? 13.708 10.228 -15.586 1.00 95.06 162 ASP A N 1
ATOM 1190 C CA . ASP A 1 162 ? 12.962 9.582 -14.502 1.00 95.06 162 ASP A CA 1
ATOM 1191 C C . ASP A 1 162 ? 12.746 8.088 -14.762 1.00 95.06 162 ASP A C 1
ATOM 1193 O O . ASP A 1 162 ? 12.807 7.280 -13.839 1.00 95.06 162 ASP A O 1
ATOM 1197 N N . GLU A 1 163 ? 12.541 7.699 -16.023 1.00 95.56 163 GLU A N 1
ATOM 1198 C CA . GLU A 1 163 ? 12.276 6.309 -16.390 1.00 95.56 163 GLU A CA 1
ATOM 1199 C C . GLU A 1 163 ? 13.525 5.435 -16.211 1.00 95.56 163 GLU A C 1
ATOM 1201 O O . GLU A 1 163 ? 13.477 4.379 -15.575 1.00 95.56 163 GLU A O 1
ATOM 1206 N N . GLY A 1 164 ? 14.663 5.914 -16.725 1.00 95.75 164 GLY A N 1
ATOM 1207 C CA . GLY A 1 164 ? 15.953 5.251 -16.551 1.00 95.75 164 GLY A CA 1
ATOM 1208 C C . GLY A 1 164 ? 16.367 5.198 -15.080 1.00 95.75 164 GLY A C 1
ATOM 1209 O O . GLY A 1 164 ? 16.767 4.142 -14.593 1.00 95.75 164 GLY A O 1
ATOM 1210 N N . SER A 1 165 ? 16.197 6.306 -14.352 1.00 97.31 165 SER A N 1
ATOM 1211 C CA . SER A 1 165 ? 16.509 6.381 -12.920 1.00 97.31 165 SER A CA 1
ATOM 1212 C C . SER A 1 165 ? 15.649 5.417 -12.104 1.00 97.31 165 SER A C 1
ATOM 1214 O O . SER A 1 165 ? 16.187 4.650 -11.313 1.00 97.31 165 SER A O 1
ATOM 1216 N N . ALA A 1 166 ? 14.337 5.361 -12.354 1.00 97.00 166 ALA A N 1
ATOM 1217 C CA . ALA A 1 166 ? 13.443 4.407 -11.701 1.00 97.00 166 ALA A CA 1
ATOM 1218 C C . ALA A 1 166 ? 13.827 2.949 -11.996 1.00 97.00 166 ALA A C 1
ATOM 1220 O O . ALA A 1 166 ? 13.798 2.103 -11.098 1.00 97.00 166 ALA A O 1
ATOM 1221 N N . GLY A 1 167 ? 14.208 2.661 -13.245 1.00 96.50 167 GLY A N 1
ATOM 1222 C CA . GLY A 1 167 ? 14.700 1.352 -13.662 1.00 96.50 167 GLY A CA 1
ATOM 1223 C C . GLY A 1 167 ? 15.973 0.930 -12.926 1.00 96.50 167 GLY A C 1
ATOM 1224 O O . GLY A 1 167 ? 16.057 -0.222 -12.501 1.00 96.50 167 GLY A O 1
ATOM 1225 N N . LEU A 1 168 ? 16.915 1.858 -12.730 1.00 96.19 168 LEU A N 1
ATOM 1226 C CA . LEU A 1 168 ? 18.156 1.634 -11.983 1.00 96.19 168 LEU A CA 1
ATOM 1227 C C . LEU A 1 168 ? 17.910 1.496 -10.476 1.00 96.19 168 LEU A C 1
ATOM 1229 O O . LEU A 1 168 ? 18.435 0.575 -9.860 1.00 96.19 168 LEU A O 1
ATOM 1233 N N . THR A 1 169 ? 17.069 2.340 -9.872 1.00 97.25 169 THR A N 1
ATOM 1234 C CA . THR A 1 169 ? 16.711 2.230 -8.444 1.00 97.25 169 THR A CA 1
ATOM 1235 C C . THR A 1 169 ? 16.034 0.900 -8.128 1.00 97.25 169 THR A C 1
ATOM 1237 O O . THR A 1 169 ? 16.210 0.347 -7.045 1.00 97.25 169 THR A O 1
ATOM 1240 N N . ALA A 1 170 ? 15.293 0.326 -9.077 1.00 97.69 170 ALA A N 1
ATOM 1241 C CA . ALA A 1 170 ? 14.724 -1.006 -8.918 1.00 97.69 170 ALA A CA 1
ATOM 1242 C C . ALA A 1 170 ? 15.789 -2.111 -8.756 1.00 97.69 170 ALA A C 1
ATOM 1244 O O . ALA A 1 170 ? 15.493 -3.136 -8.138 1.00 97.69 170 ALA A O 1
ATOM 1245 N N . TRP A 1 171 ? 17.020 -1.917 -9.253 1.00 96.81 171 TRP A N 1
ATOM 1246 C CA . TRP A 1 171 ? 18.126 -2.865 -9.053 1.00 96.81 171 TRP A CA 1
ATOM 1247 C C . TRP A 1 171 ? 18.585 -2.924 -7.602 1.00 96.81 171 TRP A C 1
ATOM 1249 O O . TRP A 1 171 ? 18.984 -3.995 -7.160 1.00 96.81 171 TRP A O 1
ATOM 1259 N N . GLU A 1 172 ? 18.427 -1.849 -6.823 1.00 97.12 172 GLU A N 1
ATOM 1260 C CA . GLU A 1 172 ? 18.762 -1.851 -5.391 1.00 97.12 172 GLU A CA 1
ATOM 1261 C C . GLU A 1 172 ? 18.018 -2.967 -4.635 1.00 97.12 172 GLU A C 1
ATOM 1263 O O . GLU A 1 172 ? 18.576 -3.581 -3.728 1.00 97.12 172 GLU A O 1
ATOM 1268 N N . PHE A 1 173 ? 16.782 -3.284 -5.045 1.00 97.56 173 PHE A N 1
ATOM 1269 C CA . PHE A 1 173 ? 15.997 -4.389 -4.481 1.00 97.56 173 PHE A CA 1
ATOM 1270 C C . PHE A 1 173 ? 16.457 -5.779 -4.927 1.00 97.56 173 PHE A C 1
ATOM 1272 O O . PHE A 1 173 ? 16.162 -6.766 -4.254 1.00 97.56 173 PHE A O 1
ATOM 1279 N N . LEU A 1 174 ? 17.104 -5.882 -6.087 1.00 96.94 174 LEU A N 1
ATOM 1280 C CA . LEU A 1 174 ? 17.628 -7.143 -6.615 1.00 96.94 174 LEU A CA 1
ATOM 1281 C C . LEU A 1 174 ? 19.010 -7.444 -6.040 1.00 96.94 174 LEU A C 1
ATOM 1283 O O . LEU A 1 174 ? 19.301 -8.589 -5.709 1.00 96.94 174 LEU A O 1
ATOM 1287 N N . ASP A 1 175 ? 19.815 -6.400 -5.869 1.00 96.19 175 ASP A N 1
ATOM 1288 C C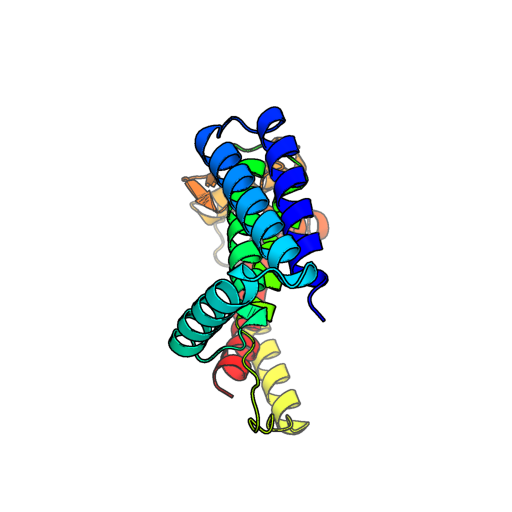A . ASP A 1 175 ? 21.190 -6.471 -5.384 1.00 96.19 175 ASP A CA 1
ATOM 1289 C C . ASP A 1 175 ? 21.266 -6.450 -3.840 1.00 96.19 175 ASP A C 1
ATOM 1291 O O . ASP A 1 175 ? 22.352 -6.445 -3.264 1.00 96.19 175 ASP A O 1
ATOM 1295 N N . GLY A 1 176 ? 20.115 -6.423 -3.153 1.00 95.81 176 GLY A N 1
ATOM 1296 C CA . GLY A 1 176 ? 20.018 -6.460 -1.688 1.00 95.81 176 GLY A CA 1
ATOM 1297 C C . GLY A 1 176 ? 20.405 -5.157 -0.981 1.00 95.81 176 GLY A C 1
ATOM 1298 O O . GLY A 1 176 ? 20.506 -5.134 0.241 1.00 95.81 176 GLY A O 1
ATOM 1299 N N . GLN A 1 177 ? 20.598 -4.068 -1.727 1.00 96.81 177 GLN A N 1
ATOM 1300 C CA . GLN A 1 177 ? 20.885 -2.735 -1.182 1.00 96.81 177 GLN A CA 1
ATOM 1301 C C . GLN A 1 177 ? 19.648 -2.083 -0.552 1.00 96.81 177 GLN A C 1
ATOM 1303 O O . GLN A 1 177 ? 19.763 -1.158 0.250 1.00 96.81 177 GLN A O 1
ATOM 1308 N N . ARG A 1 178 ? 18.457 -2.562 -0.922 1.00 96.69 178 ARG A N 1
ATOM 1309 C CA . ARG A 1 178 ? 17.174 -2.085 -0.420 1.00 96.69 178 ARG A CA 1
ATOM 1310 C C . ARG A 1 178 ? 16.220 -3.251 -0.201 1.00 96.69 178 ARG A C 1
ATOM 1312 O O . ARG A 1 178 ? 16.004 -4.062 -1.095 1.00 96.69 178 ARG A O 1
ATOM 1319 N N . ASP A 1 179 ? 15.581 -3.287 0.959 1.00 96.94 179 ASP A N 1
ATOM 1320 C CA . ASP A 1 179 ? 14.450 -4.182 1.244 1.00 96.94 179 ASP A CA 1
ATOM 1321 C C . ASP A 1 179 ? 13.181 -3.404 1.645 1.00 96.94 179 ASP A C 1
ATOM 1323 O O . ASP A 1 179 ? 12.079 -3.959 1.682 1.00 96.94 179 ASP A O 1
ATOM 1327 N N . ASN A 1 180 ? 13.310 -2.090 1.854 1.00 97.44 180 ASN A N 1
ATOM 1328 C CA . ASN A 1 180 ? 12.224 -1.226 2.266 1.00 97.44 180 ASN A CA 1
ATOM 1329 C C . ASN A 1 180 ? 11.465 -0.635 1.074 1.00 97.44 180 ASN A C 1
ATOM 1331 O O . ASN A 1 180 ? 11.869 0.363 0.472 1.00 97.44 180 ASN A O 1
ATOM 1335 N N . PHE A 1 181 ? 10.309 -1.221 0.768 1.00 97.25 181 PHE A N 1
ATOM 1336 C CA . PHE A 1 181 ? 9.390 -0.703 -0.248 1.00 97.25 181 PHE A CA 1
ATOM 1337 C C . PHE A 1 181 ? 8.372 0.317 0.290 1.00 97.25 181 PHE A C 1
ATOM 1339 O O . PHE A 1 181 ? 7.657 0.932 -0.498 1.00 97.25 181 PHE A O 1
ATOM 1346 N N . LEU A 1 182 ? 8.299 0.512 1.611 1.00 97.06 182 LEU A N 1
ATOM 1347 C CA . LEU A 1 182 ? 7.426 1.498 2.260 1.00 97.06 182 LEU A CA 1
ATOM 1348 C C . LEU A 1 182 ? 8.153 2.819 2.576 1.00 97.06 182 LEU A C 1
ATOM 1350 O O . LEU A 1 182 ? 7.507 3.792 2.959 1.00 97.06 182 LEU A O 1
ATOM 1354 N N . GLY A 1 183 ? 9.477 2.856 2.404 1.00 95.25 183 GLY A N 1
ATOM 1355 C CA . GLY A 1 183 ? 10.317 4.043 2.553 1.00 95.25 183 GLY A CA 1
ATOM 1356 C C . GLY A 1 183 ? 10.471 4.855 1.265 1.00 95.25 183 GLY A C 1
ATOM 1357 O O . GLY A 1 183 ? 9.727 4.698 0.290 1.00 95.25 183 GLY A O 1
ATOM 1358 N N . LEU A 1 184 ? 11.489 5.714 1.238 1.00 94.88 184 LEU A N 1
ATOM 1359 C CA . LEU A 1 184 ? 11.770 6.621 0.122 1.00 94.88 184 LEU A CA 1
ATOM 1360 C C . LEU A 1 184 ? 12.959 6.136 -0.712 1.00 94.88 184 LEU A C 1
ATOM 1362 O O . LEU A 1 184 ? 13.944 5.631 -0.173 1.00 94.88 184 LEU A O 1
ATOM 1366 N N . GLY A 1 185 ? 12.850 6.274 -2.030 1.00 93.31 185 GLY A N 1
ATOM 1367 C CA . GLY A 1 185 ? 13.869 5.896 -3.001 1.00 93.31 185 GLY A CA 1
ATOM 1368 C C . GLY A 1 185 ? 14.497 7.109 -3.673 1.00 93.31 185 GLY A C 1
ATOM 1369 O O . GLY A 1 185 ? 14.540 8.203 -3.105 1.00 93.31 185 GLY A O 1
ATOM 1370 N N . TRP A 1 186 ? 14.984 6.909 -4.897 1.00 95.19 186 TRP A N 1
ATOM 1371 C CA . TRP A 1 186 ? 15.527 7.987 -5.718 1.00 95.19 186 TRP A CA 1
ATOM 1372 C C . TRP A 1 186 ? 14.568 9.183 -5.791 1.00 95.19 186 TRP A C 1
ATOM 1374 O O . TRP A 1 186 ? 13.350 9.020 -5.890 1.00 95.19 186 TRP A O 1
ATOM 1384 N N . PHE A 1 187 ? 15.143 10.384 -5.682 1.00 94.75 187 PHE A N 1
ATOM 1385 C CA . PHE A 1 187 ? 14.427 11.663 -5.642 1.00 94.75 187 PHE A CA 1
ATOM 1386 C C . PHE A 1 187 ? 13.351 11.760 -4.541 1.00 94.75 187 PHE A C 1
ATOM 1388 O O . PHE A 1 187 ? 12.372 12.493 -4.665 1.00 94.75 187 PHE A O 1
ATOM 1395 N N . SER A 1 188 ? 13.529 11.007 -3.449 1.00 93.69 188 SER A N 1
ATOM 1396 C CA . SER A 1 188 ? 12.576 10.913 -2.336 1.00 93.69 188 SER A CA 1
ATOM 1397 C C . SER A 1 188 ? 11.182 10.433 -2.758 1.00 93.69 188 SER A C 1
ATOM 1399 O O . SER A 1 188 ? 10.191 10.724 -2.088 1.00 93.69 188 SER A O 1
ATOM 1401 N N . PHE A 1 189 ? 11.079 9.681 -3.858 1.00 95.25 189 PHE A N 1
ATOM 1402 C CA . PHE A 1 189 ? 9.816 9.085 -4.281 1.00 95.25 189 PHE A CA 1
ATOM 1403 C C . PHE A 1 189 ? 9.474 7.826 -3.473 1.00 95.25 189 PHE A C 1
ATOM 1405 O O . PHE A 1 189 ? 10.379 7.107 -3.043 1.00 95.25 189 PHE A O 1
ATOM 1412 N N . PRO A 1 190 ? 8.179 7.513 -3.271 1.00 95.69 190 PRO A N 1
ATOM 1413 C CA . PRO A 1 190 ? 7.768 6.289 -2.589 1.00 95.69 190 PRO A CA 1
ATOM 1414 C C . PRO A 1 190 ? 8.335 5.029 -3.261 1.00 95.69 190 PRO A C 1
ATOM 1416 O O . PRO A 1 190 ? 8.139 4.800 -4.456 1.00 95.69 190 PRO A O 1
ATOM 1419 N N . SER A 1 191 ? 9.000 4.175 -2.479 1.00 96.62 191 SER A N 1
ATOM 1420 C CA . SER A 1 191 ? 9.785 3.050 -3.015 1.00 96.62 191 SER A CA 1
ATOM 1421 C C . SER A 1 191 ? 8.953 1.892 -3.567 1.00 96.62 191 SER A C 1
ATOM 1423 O O . SER A 1 191 ? 9.495 1.022 -4.250 1.00 96.62 191 SER A O 1
ATOM 1425 N N . LEU A 1 192 ? 7.643 1.869 -3.304 1.00 97.00 192 LEU A N 1
ATOM 1426 C CA . LEU A 1 192 ? 6.748 0.795 -3.738 1.00 97.00 192 LEU A CA 1
ATOM 1427 C C . LEU A 1 192 ? 6.779 0.608 -5.260 1.00 97.00 192 LEU A C 1
ATOM 1429 O O . LEU A 1 192 ? 6.772 -0.523 -5.740 1.00 97.00 192 LEU A O 1
ATOM 1433 N N . TYR A 1 193 ? 6.862 1.703 -6.021 1.00 96.75 193 TYR A N 1
ATOM 1434 C CA . TYR A 1 193 ? 6.951 1.628 -7.478 1.00 96.75 193 TYR A CA 1
ATOM 1435 C C . TYR A 1 193 ? 8.253 0.957 -7.939 1.00 96.75 193 TYR A C 1
ATOM 1437 O O . TYR A 1 193 ? 8.210 0.027 -8.74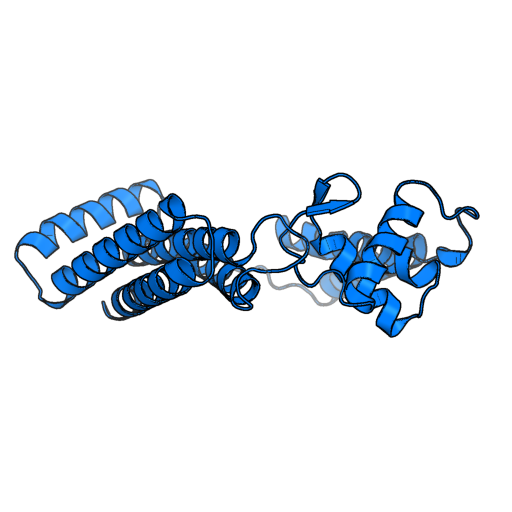0 1.00 96.75 193 TYR A O 1
ATOM 1445 N N . PHE A 1 194 ? 9.401 1.346 -7.378 1.00 97.75 194 PHE A N 1
ATOM 1446 C CA . PHE A 1 194 ? 10.694 0.729 -7.700 1.00 97.75 194 PHE A CA 1
ATOM 1447 C C . PHE A 1 194 ? 10.730 -0.754 -7.304 1.00 97.75 194 PHE A C 1
ATOM 1449 O O . PHE A 1 194 ? 11.277 -1.581 -8.033 1.00 97.75 194 PHE A O 1
ATOM 1456 N N . TRP A 1 195 ? 10.078 -1.121 -6.195 1.00 97.75 195 TRP A N 1
ATOM 1457 C CA . TRP A 1 195 ? 9.915 -2.521 -5.812 1.00 97.75 195 TRP A CA 1
ATOM 1458 C C . TRP A 1 195 ? 9.090 -3.304 -6.843 1.00 97.75 195 TRP A C 1
ATOM 1460 O O . TRP A 1 195 ? 9.502 -4.398 -7.234 1.00 97.75 195 TRP A O 1
ATOM 1470 N N . LEU A 1 196 ? 7.982 -2.749 -7.348 1.00 97.69 196 LEU A N 1
ATOM 1471 C CA . LEU A 1 196 ? 7.193 -3.374 -8.419 1.00 97.69 196 LEU A CA 1
ATOM 1472 C C . LEU A 1 196 ? 8.009 -3.537 -9.708 1.00 97.69 196 LEU A C 1
ATOM 1474 O O . LEU A 1 196 ? 7.985 -4.613 -10.310 1.00 97.69 196 LEU A O 1
ATOM 1478 N N . LEU A 1 197 ? 8.784 -2.516 -10.092 1.00 98.06 197 LEU A N 1
ATOM 1479 C CA . LEU A 1 197 ? 9.709 -2.610 -11.223 1.00 98.06 197 LEU A CA 1
ATOM 1480 C C . LEU A 1 197 ? 10.740 -3.724 -11.008 1.00 98.06 197 LEU A C 1
ATOM 1482 O O . LEU A 1 197 ? 10.997 -4.491 -11.931 1.00 98.06 197 LEU A O 1
ATOM 1486 N N . SER A 1 198 ? 11.271 -3.883 -9.790 1.00 98.19 198 SER A N 1
ATOM 1487 C CA . SER A 1 198 ? 12.220 -4.962 -9.483 1.00 98.19 198 SER A CA 1
ATOM 1488 C C . SER A 1 198 ? 11.603 -6.334 -9.757 1.00 98.19 198 SER A C 1
ATOM 1490 O O . SER A 1 198 ? 12.244 -7.192 -10.354 1.00 98.19 198 SER A O 1
ATOM 1492 N N . ARG A 1 199 ? 10.323 -6.538 -9.404 1.00 97.88 199 ARG A N 1
ATOM 1493 C CA . ARG A 1 199 ? 9.617 -7.801 -9.669 1.00 97.88 199 ARG A CA 1
ATOM 1494 C C . ARG A 1 199 ? 9.430 -8.038 -11.167 1.00 97.88 199 ARG A C 1
ATOM 1496 O O . ARG A 1 199 ? 9.636 -9.156 -11.628 1.00 97.88 199 ARG A O 1
ATOM 1503 N N . ALA A 1 200 ? 9.091 -7.001 -11.932 1.00 97.81 200 ALA A N 1
ATOM 1504 C CA . ALA A 1 200 ? 8.998 -7.107 -13.387 1.00 97.81 200 ALA A CA 1
ATOM 1505 C C . ALA A 1 200 ? 10.355 -7.454 -14.020 1.00 97.81 200 ALA A C 1
ATOM 1507 O O . ALA A 1 200 ? 10.417 -8.293 -14.912 1.00 97.81 200 ALA A O 1
ATOM 1508 N N . GLN A 1 201 ? 11.443 -6.879 -13.510 1.00 97.56 201 GLN A N 1
ATOM 1509 C CA . GLN A 1 201 ? 12.799 -7.155 -13.984 1.00 97.56 201 GLN A CA 1
ATOM 1510 C C . GLN A 1 201 ? 13.323 -8.542 -13.584 1.00 97.56 201 GLN A C 1
ATOM 1512 O O . GLN A 1 201 ? 14.144 -9.104 -14.304 1.00 97.56 201 GLN A O 1
ATOM 1517 N N . VAL A 1 202 ? 12.819 -9.145 -12.499 1.00 97.56 202 VAL A N 1
ATOM 1518 C CA . VAL A 1 202 ? 13.046 -10.577 -12.213 1.00 97.56 202 VAL A CA 1
ATOM 1519 C C . VAL A 1 202 ? 12.414 -11.451 -13.297 1.00 97.56 202 VAL A C 1
ATOM 1521 O O . VAL A 1 202 ? 13.018 -12.430 -13.722 1.00 97.56 202 VAL A O 1
ATOM 1524 N N . LEU A 1 203 ? 11.204 -11.105 -13.748 1.00 97.38 203 LEU A N 1
ATOM 1525 C CA . LEU A 1 203 ? 10.442 -11.913 -14.706 1.00 97.38 203 LEU A CA 1
ATOM 1526 C C . LEU A 1 203 ? 10.891 -11.717 -16.161 1.00 97.38 203 LEU A C 1
ATOM 1528 O O . LEU A 1 203 ? 10.881 -12.665 -16.938 1.00 97.38 203 LEU A O 1
ATOM 1532 N N . LEU A 1 204 ? 11.249 -10.488 -16.534 1.00 96.88 204 LEU A N 1
ATOM 1533 C CA . LEU A 1 204 ? 11.494 -10.066 -17.921 1.00 96.88 204 LEU A CA 1
ATOM 1534 C C . LEU A 1 204 ? 12.950 -9.644 -18.175 1.00 96.88 204 LEU A C 1
ATOM 1536 O O . LEU A 1 204 ? 13.278 -9.154 -19.257 1.00 96.88 204 LEU A O 1
ATOM 1540 N N . GLY A 1 205 ? 13.821 -9.806 -17.177 1.00 96.12 205 GLY A N 1
ATOM 1541 C CA . GLY A 1 205 ? 15.205 -9.350 -17.212 1.00 96.12 205 GLY A CA 1
ATOM 1542 C C . GLY A 1 205 ? 15.350 -7.828 -17.108 1.00 96.12 205 GLY A C 1
ATOM 1543 O O . GLY A 1 205 ? 14.388 -7.077 -16.942 1.00 96.12 205 GLY A O 1
ATOM 1544 N N . ARG A 1 206 ? 16.593 -7.351 -17.229 1.00 93.75 206 ARG A N 1
ATOM 1545 C CA . ARG A 1 206 ? 16.946 -5.921 -17.203 1.00 93.75 206 ARG A CA 1
ATOM 1546 C C . ARG A 1 206 ? 16.669 -5.264 -18.566 1.00 93.75 206 ARG A C 1
ATOM 1548 O O . ARG A 1 206 ? 17.592 -4.856 -19.263 1.00 93.75 206 ARG A O 1
ATOM 1555 N N . THR A 1 207 ? 15.399 -5.218 -18.962 1.00 95.25 207 THR A N 1
ATOM 1556 C CA . THR A 1 207 ? 14.938 -4.727 -20.274 1.00 95.25 207 THR A CA 1
ATOM 1557 C C . THR A 1 207 ? 14.086 -3.461 -20.148 1.00 95.25 207 THR A C 1
ATOM 1559 O O . THR A 1 207 ? 13.500 -3.190 -19.099 1.00 95.25 207 THR A O 1
ATOM 1562 N N . VAL A 1 208 ? 13.964 -2.692 -21.239 1.00 96.38 208 VAL A N 1
ATOM 1563 C CA . VAL A 1 208 ? 13.047 -1.533 -21.311 1.00 96.38 208 VAL A CA 1
ATOM 1564 C C . VAL A 1 208 ? 11.596 -1.987 -21.118 1.00 96.38 208 VAL A C 1
ATOM 1566 O O . VAL A 1 208 ? 10.813 -1.329 -20.431 1.00 96.38 208 VAL A O 1
ATOM 1569 N N . LEU A 1 209 ? 11.245 -3.160 -21.660 1.00 96.69 209 LEU A N 1
ATOM 1570 C CA . LEU A 1 209 ? 9.933 -3.772 -21.468 1.00 96.69 209 LEU A CA 1
ATOM 1571 C C . LEU A 1 209 ? 9.606 -3.955 -19.979 1.00 96.69 209 LEU A C 1
ATOM 1573 O O . LEU A 1 209 ? 8.514 -3.589 -19.551 1.00 96.69 209 LEU A O 1
ATOM 1577 N N . ALA A 1 210 ? 10.550 -4.463 -19.181 1.00 97.19 210 ALA A N 1
ATOM 1578 C CA . ALA A 1 210 ? 10.356 -4.677 -17.748 1.00 97.19 210 ALA A CA 1
ATOM 1579 C C . ALA A 1 210 ? 10.078 -3.381 -16.967 1.00 97.19 210 ALA A C 1
ATOM 1581 O O . ALA A 1 210 ? 9.372 -3.408 -15.960 1.00 97.19 210 ALA A O 1
ATOM 1582 N N . ILE A 1 211 ? 10.608 -2.248 -17.435 1.00 97.25 211 ILE A N 1
ATOM 1583 C CA . ILE A 1 211 ? 10.418 -0.935 -16.808 1.00 97.25 211 ILE A CA 1
ATOM 1584 C C . ILE A 1 211 ? 9.055 -0.338 -17.184 1.00 97.25 211 ILE A C 1
ATOM 1586 O O . ILE A 1 211 ? 8.357 0.204 -16.329 1.00 97.25 211 ILE A O 1
ATOM 1590 N N . ARG A 1 212 ? 8.638 -0.467 -18.449 1.00 97.44 212 ARG A N 1
ATOM 1591 C CA . ARG A 1 212 ? 7.418 0.190 -18.952 1.00 97.44 212 ARG A CA 1
ATOM 1592 C C . ARG A 1 212 ? 6.144 -0.629 -18.799 1.00 97.44 212 ARG A C 1
ATOM 1594 O O . ARG A 1 212 ? 5.062 -0.060 -18.633 1.00 97.44 212 ARG A O 1
ATOM 1601 N N . LEU A 1 213 ? 6.244 -1.957 -18.863 1.00 96.69 213 LEU A N 1
ATOM 1602 C CA . LEU A 1 213 ? 5.082 -2.843 -18.821 1.00 96.69 213 LEU A CA 1
ATOM 1603 C C . LEU A 1 213 ? 4.235 -2.676 -17.546 1.00 96.69 213 LEU A C 1
ATOM 1605 O O . LEU A 1 213 ? 3.009 -2.647 -17.678 1.00 96.69 213 LEU A O 1
ATOM 1609 N N . PRO A 1 214 ? 4.813 -2.500 -16.338 1.00 97.19 214 PRO A N 1
ATOM 1610 C CA . PRO A 1 214 ? 4.028 -2.240 -15.130 1.00 97.19 214 PRO A CA 1
ATOM 1611 C C . PRO A 1 214 ? 3.098 -1.028 -15.262 1.00 97.19 214 PRO A C 1
ATOM 1613 O O . PRO A 1 214 ? 1.929 -1.109 -14.885 1.00 97.19 214 PRO A O 1
ATOM 1616 N N . SER A 1 215 ? 3.570 0.062 -15.870 1.00 96.25 215 SER A N 1
ATOM 1617 C CA . SER A 1 215 ? 2.768 1.269 -16.108 1.00 96.25 215 SER A CA 1
ATOM 1618 C C . SER A 1 215 ? 1.695 1.056 -17.182 1.00 96.25 215 SER A C 1
ATOM 1620 O O . SER A 1 215 ? 0.567 1.528 -17.024 1.00 96.25 215 SER A O 1
ATOM 1622 N N . ALA A 1 216 ? 1.991 0.293 -18.241 1.00 97.25 216 ALA A N 1
ATOM 1623 C CA . ALA A 1 216 ? 0.994 -0.081 -19.250 1.00 97.25 216 ALA A CA 1
ATOM 1624 C C . ALA A 1 216 ? -0.137 -0.944 -18.654 1.00 97.25 216 ALA A C 1
ATOM 1626 O O . ALA A 1 216 ? -1.315 -0.688 -18.923 1.00 97.25 216 ALA A O 1
ATOM 1627 N N . LEU A 1 217 ? 0.212 -1.918 -17.804 1.00 97.69 217 LEU A N 1
ATOM 1628 C CA . LEU A 1 217 ? -0.736 -2.760 -17.068 1.00 97.69 217 LEU A CA 1
ATOM 1629 C C . LEU A 1 217 ? -1.581 -1.937 -16.096 1.00 97.69 217 LEU A C 1
ATOM 1631 O O . LEU A 1 217 ? -2.807 -2.026 -16.135 1.00 97.69 217 LEU A O 1
ATOM 1635 N N . ALA A 1 218 ? -0.948 -1.107 -15.262 1.00 97.44 218 ALA A N 1
ATOM 1636 C CA . ALA A 1 218 ? -1.653 -0.238 -14.324 1.00 97.44 218 ALA A CA 1
ATOM 1637 C C . ALA A 1 218 ? -2.646 0.672 -15.061 1.00 97.44 218 ALA A C 1
ATOM 1639 O O . ALA A 1 218 ? -3.817 0.732 -14.692 1.00 97.44 218 ALA A O 1
ATOM 1640 N N . GLY A 1 219 ? -2.209 1.295 -16.161 1.00 97.69 219 GLY A N 1
ATOM 1641 C CA . GLY A 1 219 ? -3.053 2.115 -17.024 1.00 97.69 219 GLY A CA 1
ATOM 1642 C C . GLY A 1 219 ? -4.264 1.367 -17.585 1.00 97.69 219 GLY A C 1
ATOM 1643 O O . GLY A 1 219 ? -5.360 1.919 -17.583 1.00 97.69 219 GLY A O 1
ATOM 1644 N N . ALA A 1 220 ? -4.113 0.113 -18.016 1.00 98.31 220 ALA A N 1
ATOM 1645 C CA . ALA A 1 220 ? -5.241 -0.694 -18.488 1.00 98.31 220 ALA A CA 1
ATOM 1646 C C . ALA A 1 220 ? -6.199 -1.093 -17.349 1.00 98.31 220 ALA A C 1
ATOM 1648 O O . ALA A 1 220 ? -7.416 -0.994 -17.502 1.00 98.31 220 ALA A O 1
ATOM 1649 N N . LEU A 1 221 ? -5.664 -1.471 -16.182 1.00 98.00 221 LEU A N 1
ATOM 1650 C CA . LEU A 1 221 ? -6.442 -1.857 -14.998 1.00 98.00 221 LEU A CA 1
ATOM 1651 C C . LEU A 1 221 ? -7.233 -0.694 -14.373 1.00 98.00 221 LEU A C 1
ATOM 1653 O O . LEU A 1 221 ? -8.176 -0.937 -13.617 1.00 98.00 221 LEU A O 1
ATOM 1657 N N . THR A 1 222 ? -6.925 0.561 -14.718 1.00 97.81 222 THR A N 1
ATOM 1658 C CA . THR A 1 222 ? -7.768 1.703 -14.320 1.00 97.81 222 THR A CA 1
ATOM 1659 C C . THR A 1 222 ? -9.184 1.635 -14.893 1.00 97.81 222 THR A C 1
ATOM 1661 O O . THR A 1 222 ? -10.108 2.141 -14.259 1.00 97.81 222 THR A O 1
ATOM 1664 N N . ILE A 1 223 ? -9.398 0.971 -16.035 1.00 97.88 223 ILE A N 1
ATOM 1665 C CA . ILE A 1 223 ? -10.729 0.825 -16.644 1.00 97.88 223 ILE A CA 1
ATOM 1666 C C . ILE A 1 223 ? -11.678 0.046 -15.726 1.00 97.88 223 ILE A C 1
ATOM 1668 O O . ILE A 1 223 ? -12.684 0.620 -15.306 1.00 97.88 223 ILE A O 1
ATOM 1672 N N . PRO A 1 224 ? -11.389 -1.216 -15.343 1.00 97.06 224 PRO A N 1
ATOM 1673 C CA . PRO A 1 224 ? -12.249 -1.927 -14.410 1.00 97.06 224 PRO A CA 1
ATOM 1674 C C . PRO A 1 224 ? -12.295 -1.221 -13.055 1.00 97.06 224 PRO A C 1
ATOM 1676 O O . PRO A 1 224 ? -13.374 -1.108 -12.484 1.00 97.06 224 PRO A O 1
ATOM 1679 N N . ALA A 1 225 ? -11.179 -0.679 -12.558 1.00 96.06 225 ALA A N 1
ATOM 1680 C CA . ALA A 1 225 ? -11.172 0.010 -11.269 1.00 96.06 225 ALA A CA 1
ATOM 1681 C C . ALA A 1 225 ? -12.154 1.197 -11.221 1.00 96.06 225 ALA A C 1
ATOM 1683 O O . ALA A 1 225 ? -12.932 1.312 -10.278 1.00 96.06 225 ALA A O 1
ATOM 1684 N N . THR A 1 226 ? -12.159 2.052 -12.247 1.00 96.38 226 THR A N 1
ATOM 1685 C CA . THR A 1 226 ? -13.056 3.219 -12.322 1.00 96.38 226 THR A CA 1
ATOM 1686 C C . THR A 1 226 ? -14.500 2.826 -12.608 1.00 96.38 226 THR A C 1
ATOM 1688 O O . THR A 1 226 ? -15.412 3.377 -11.999 1.00 96.38 226 THR A O 1
ATOM 1691 N N . TYR A 1 227 ? -14.724 1.824 -13.457 1.00 95.06 227 TYR A N 1
ATOM 1692 C CA . TYR A 1 227 ? -16.057 1.280 -13.697 1.00 95.06 227 TYR A CA 1
ATOM 1693 C C . TYR A 1 227 ? -16.702 0.740 -12.405 1.00 95.06 227 TYR A C 1
ATOM 1695 O O . TYR A 1 227 ? -17.847 1.070 -12.109 1.00 95.06 227 TYR A O 1
ATOM 1703 N N . TRP A 1 228 ? -15.962 -0.025 -11.593 1.00 91.69 228 TRP A N 1
ATOM 1704 C CA . TRP A 1 228 ? -16.456 -0.536 -10.304 1.00 91.69 228 TRP A CA 1
ATOM 1705 C C . TRP A 1 228 ? -16.573 0.542 -9.221 1.00 91.69 228 TRP A C 1
ATOM 1707 O O . TRP A 1 228 ? -17.310 0.343 -8.261 1.00 91.69 228 TRP A O 1
ATOM 1717 N N . LEU A 1 229 ? -15.848 1.655 -9.348 1.00 88.81 229 LEU A N 1
ATOM 1718 C CA . LEU A 1 229 ? -15.947 2.781 -8.420 1.00 88.81 229 LEU A CA 1
ATOM 1719 C C . LEU A 1 229 ? -17.253 3.568 -8.605 1.00 88.81 229 LEU A C 1
ATOM 1721 O O . LEU A 1 229 ? -17.796 4.077 -7.631 1.00 88.81 229 LEU A O 1
ATOM 1725 N N . VAL A 1 230 ? -17.727 3.693 -9.847 1.00 89.12 230 VAL A N 1
ATOM 1726 C CA . VAL A 1 230 ? -18.901 4.515 -10.199 1.00 89.12 230 VAL A CA 1
ATOM 1727 C C . VAL A 1 230 ? -20.214 3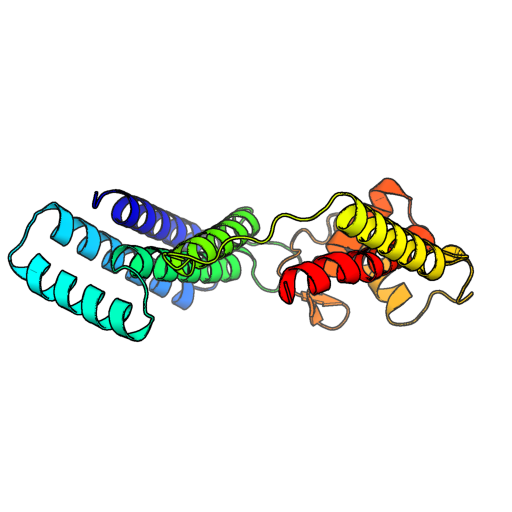.721 -10.156 1.00 89.12 230 VAL A C 1
ATOM 1729 O O . VAL A 1 230 ? -21.287 4.314 -10.060 1.00 89.12 230 VAL A O 1
ATOM 1732 N N . ARG A 1 231 ? -20.140 2.393 -10.237 1.00 83.88 231 ARG A N 1
ATOM 1733 C CA . ARG A 1 231 ? -21.291 1.487 -10.321 1.00 83.88 231 ARG A CA 1
ATOM 1734 C C . ARG A 1 231 ? -21.863 1.086 -8.965 1.00 83.88 231 ARG A C 1
ATOM 1736 O O . ARG A 1 231 ? -23.109 1.016 -8.871 1.00 83.88 231 ARG A O 1
#

Sequence (231 aa):
MATPPLAGALALVLTAMHLLRASPFLALNLSLLFLGLLLAAWGALIVMQSPLSARLRALLSRLAGWWEIAPAQVPLIALGLGLAAASRAASGDGPSVHSPLAAPFWLAGILLVYLGTRGSSRGVRRARVSPGELGLLLLLTCIAFLIRAWRVESMPYVLSGDEGSAGLTAWEFLDGQRDNFLGLGWFSFPSLYFWLLSRAQVLLGRTVLAIRLPSALAGALTIPATYWLVR